Protein AF-A0ABD4SE77-F1 (afdb_monomer)

Organism: NCBI:txid1050107

Sequence (310 aa):
MKTVSQLKSSKDCYSFNEQKRELVEAGKRNLTKLKPYWREFAYMKQHYVGSNFVTSPVKMPGFDYWETNRLDQVGRLTNDRVLFLTFDDWGSDESINKLLYVLKKHHVKATFFVLTENVDKNPNLLRAIAADGHEIASHSDSHVPLATSKKGAYHNLTAKETAAMRKDLAKSYQKLNKYVGDVQVGGKKALSLDFRPPTLEVSKKGLEAAFDVGFQYAVSGDVSTNDYEQTSFQKYLHDLKYGSGKDNNDYKVTNGSVIVMHMLENAKYTAQVLDIMIPVWKKGATALPGLTSIGRLIPGKEQKKAIKKR

Structure (mmCIF, N/CA/C/O backbone):
data_AF-A0ABD4SE77-F1
#
_entry.id   AF-A0ABD4SE77-F1
#
loop_
_atom_site.group_PDB
_atom_site.id
_atom_site.type_symbol
_atom_site.label_atom_id
_atom_site.label_alt_id
_atom_site.label_comp_id
_atom_site.label_asym_id
_atom_site.label_entity_id
_atom_site.label_seq_id
_atom_site.pdbx_PDB_ins_code
_atom_site.Cartn_x
_atom_site.Cartn_y
_atom_site.Cartn_z
_atom_site.occupancy
_atom_site.B_iso_or_equiv
_atom_site.auth_seq_id
_atom_site.auth_comp_id
_atom_site.auth_asym_id
_atom_site.auth_atom_id
_atom_site.pdbx_PDB_model_num
ATOM 1 N N . MET A 1 1 ? -9.965 -37.947 28.860 1.00 48.53 1 MET A N 1
ATOM 2 C CA . MET A 1 1 ? -9.261 -36.649 28.746 1.00 48.53 1 MET A CA 1
ATOM 3 C C . MET A 1 1 ? -8.453 -36.663 27.458 1.00 48.53 1 MET A C 1
ATOM 5 O O . MET A 1 1 ? -7.830 -37.682 27.193 1.00 48.53 1 MET A O 1
ATOM 9 N N . LYS A 1 2 ? -8.510 -35.605 26.637 1.00 48.34 2 LYS A N 1
ATOM 10 C CA . LYS A 1 2 ? -7.668 -35.484 25.435 1.00 48.34 2 LYS A CA 1
ATOM 11 C C . LYS A 1 2 ? -6.387 -34.727 25.785 1.00 48.34 2 LYS A C 1
ATOM 13 O O . LYS A 1 2 ? -6.443 -33.777 26.560 1.00 48.34 2 LYS A O 1
ATOM 18 N N . THR A 1 3 ? -5.247 -35.154 25.254 1.00 61.03 3 THR A N 1
ATOM 19 C CA . THR A 1 3 ? -3.951 -34.503 25.508 1.00 61.03 3 THR A CA 1
ATOM 20 C C . THR A 1 3 ? -3.828 -33.198 24.716 1.00 61.03 3 THR A C 1
ATOM 22 O O . THR A 1 3 ? -4.472 -33.019 23.683 1.00 61.03 3 THR A O 1
ATOM 25 N N . VAL A 1 4 ? -2.940 -32.294 25.141 1.00 60.19 4 VAL A N 1
ATOM 26 C CA . VAL A 1 4 ? -2.622 -31.047 24.410 1.00 60.19 4 VAL A CA 1
ATOM 27 C C . VAL A 1 4 ? -2.173 -31.328 22.963 1.00 60.19 4 VAL A C 1
ATOM 29 O O . VAL A 1 4 ? -2.451 -30.550 22.055 1.00 60.19 4 VAL A O 1
ATOM 32 N N . SER A 1 5 ? -1.548 -32.480 22.703 1.00 56.41 5 SER A N 1
ATOM 33 C CA . SER A 1 5 ? -1.196 -32.925 21.348 1.00 56.41 5 SER A CA 1
ATOM 34 C C . SER A 1 5 ? -2.409 -33.273 20.475 1.00 56.41 5 SER A C 1
ATOM 36 O O . SER A 1 5 ? -2.358 -33.051 19.271 1.00 56.41 5 SER A O 1
ATOM 38 N N . GLN A 1 6 ? -3.517 -33.737 21.058 1.00 55.72 6 GLN A N 1
ATOM 39 C CA . GLN A 1 6 ? -4.778 -33.981 20.345 1.00 55.72 6 GLN A CA 1
ATOM 40 C C . GLN A 1 6 ? -5.573 -32.691 20.082 1.00 55.72 6 GLN A C 1
ATOM 42 O O . GLN A 1 6 ? -6.504 -32.705 19.281 1.00 55.72 6 GLN A O 1
ATOM 47 N N . LEU A 1 7 ? -5.204 -31.575 20.725 1.00 55.28 7 LEU A N 1
ATOM 48 C CA . LEU A 1 7 ? -5.683 -30.235 20.374 1.00 55.28 7 LEU A CA 1
ATOM 49 C C . LEU A 1 7 ? -4.902 -29.633 19.199 1.00 55.28 7 LEU A C 1
ATOM 51 O O . LEU A 1 7 ? -5.490 -28.870 18.448 1.00 55.28 7 LEU A O 1
ATOM 55 N N . LYS A 1 8 ? -3.638 -30.023 18.961 1.00 53.72 8 LYS A N 1
ATOM 56 C CA . LYS A 1 8 ? -2.845 -29.545 17.806 1.00 53.72 8 LYS A CA 1
ATOM 57 C C . LYS A 1 8 ? -3.404 -29.964 16.440 1.00 53.72 8 LYS A C 1
ATOM 59 O O . LYS A 1 8 ? -3.060 -29.344 15.443 1.00 53.72 8 LYS A O 1
ATOM 64 N N . SER A 1 9 ? -4.262 -30.981 16.396 1.00 53.72 9 SER A N 1
ATOM 65 C CA . SER A 1 9 ? -5.041 -31.379 15.215 1.00 53.72 9 SER A CA 1
ATOM 66 C C . SER A 1 9 ? -6.495 -30.883 15.254 1.00 53.72 9 SER A C 1
ATOM 68 O O . SER A 1 9 ? -7.299 -31.260 14.401 1.00 53.72 9 SER A O 1
ATOM 70 N N . SER A 1 10 ? -6.856 -30.050 16.239 1.00 59.53 10 SER A N 1
ATOM 71 C CA . SER A 1 10 ? -8.142 -29.354 16.258 1.00 59.53 10 SER A CA 1
ATOM 72 C C . SER A 1 10 ? -8.223 -28.390 15.078 1.00 59.53 10 SER A C 1
ATOM 74 O O . SER A 1 10 ? -7.238 -27.743 14.732 1.00 59.53 10 SER A O 1
ATOM 76 N N . LYS A 1 11 ? -9.432 -28.202 14.543 1.00 55.03 11 LYS A N 1
ATOM 77 C CA . LYS A 1 11 ? -9.770 -27.113 13.611 1.00 55.03 11 LYS A CA 1
ATOM 78 C C . LYS A 1 11 ? -9.391 -25.714 14.133 1.00 55.03 11 LYS A C 1
ATOM 80 O O . LYS A 1 11 ? -9.306 -24.779 13.346 1.00 55.03 11 LYS A O 1
ATOM 85 N N . ASP A 1 12 ? -9.182 -25.585 15.444 1.00 50.81 12 ASP A N 1
ATOM 86 C CA . ASP A 1 12 ? -8.816 -24.337 16.118 1.00 50.81 12 ASP A CA 1
ATOM 87 C C . ASP A 1 12 ? -7.290 -24.138 16.230 1.00 50.81 12 ASP A C 1
ATOM 89 O O . ASP A 1 12 ? -6.834 -23.046 16.567 1.00 50.81 12 ASP A O 1
ATOM 93 N N . CYS A 1 13 ? -6.480 -25.167 15.946 1.00 54.03 13 CYS A N 1
ATOM 94 C CA . CYS A 1 13 ? -5.027 -25.039 15.891 1.00 54.03 13 CYS A CA 1
ATOM 95 C C . CYS A 1 13 ? -4.582 -24.672 14.477 1.00 54.03 13 CYS A C 1
ATOM 97 O O . CYS A 1 13 ? -4.765 -25.426 13.525 1.00 54.03 13 CYS A O 1
ATOM 99 N N . TYR A 1 14 ? -3.965 -23.498 14.353 1.00 56.56 14 TYR A N 1
ATOM 100 C CA . TYR A 1 14 ? -3.400 -23.047 13.091 1.00 56.56 14 TYR A CA 1
ATOM 101 C C . TYR A 1 14 ? -2.247 -23.957 12.647 1.00 56.56 14 TYR A C 1
ATOM 103 O O . TYR A 1 14 ? -1.253 -24.113 13.357 1.00 56.56 14 TYR A O 1
ATOM 111 N N . SER A 1 15 ? -2.370 -24.511 11.445 1.00 57.44 15 SER A N 1
ATOM 112 C CA . SER A 1 15 ? -1.286 -25.150 10.704 1.00 57.44 15 SER A CA 1
ATOM 113 C C . SER A 1 15 ? -0.853 -24.238 9.562 1.00 57.44 15 SER A C 1
ATOM 115 O O . SER A 1 15 ? -1.705 -23.652 8.893 1.00 57.44 15 SER A O 1
ATOM 117 N N . PHE A 1 16 ? 0.453 -24.143 9.304 1.00 59.53 16 PHE A N 1
ATOM 118 C CA . PHE A 1 16 ? 0.964 -23.394 8.157 1.00 59.53 16 PHE A CA 1
ATOM 119 C C . PHE A 1 16 ? 0.288 -23.850 6.865 1.00 59.53 16 PHE A C 1
ATOM 121 O O . PHE A 1 16 ? 0.195 -25.046 6.591 1.00 59.53 16 PHE A O 1
ATOM 128 N N . ASN A 1 17 ? -0.165 -22.890 6.059 1.00 62.97 17 ASN A N 1
ATOM 129 C CA . ASN A 1 17 ? -0.641 -23.209 4.727 1.00 62.97 17 ASN A CA 1
ATOM 130 C C . ASN A 1 17 ? 0.563 -23.540 3.833 1.00 62.97 17 ASN A C 1
ATOM 132 O O . ASN A 1 17 ? 1.250 -22.646 3.338 1.00 62.97 17 ASN A O 1
ATOM 136 N N . GLU A 1 18 ? 0.818 -24.831 3.627 1.00 55.75 18 GLU A N 1
ATOM 137 C CA . GLU A 1 18 ? 1.865 -25.306 2.715 1.00 55.75 18 GLU A CA 1
ATOM 138 C C . GLU A 1 18 ? 1.484 -25.142 1.234 1.00 55.75 18 GLU A C 1
ATOM 140 O O . GLU A 1 18 ? 2.335 -25.303 0.356 1.00 55.75 18 GLU A O 1
ATOM 145 N N . GLN A 1 19 ? 0.232 -24.772 0.917 1.00 54.19 19 GLN A N 1
ATOM 146 C CA . GLN A 1 19 ? -0.172 -24.515 -0.463 1.00 54.19 19 GLN A CA 1
ATOM 147 C C . GLN A 1 19 ? 0.443 -23.206 -0.968 1.00 54.19 19 GLN A C 1
ATOM 149 O O . GLN A 1 19 ? -0.099 -22.106 -0.807 1.00 54.19 19 GLN A O 1
ATOM 154 N N . LYS A 1 20 ? 1.569 -23.343 -1.671 1.00 54.47 20 LYS A N 1
ATOM 155 C CA . LYS A 1 20 ? 2.108 -22.312 -2.556 1.00 54.47 20 LYS A CA 1
ATOM 156 C C . LYS A 1 20 ? 1.139 -22.110 -3.720 1.00 54.47 20 LYS A C 1
ATOM 158 O O . LYS A 1 20 ? 1.222 -22.776 -4.745 1.00 54.47 20 LYS A O 1
ATOM 163 N N . ARG A 1 21 ? 0.184 -21.191 -3.574 1.00 58.69 21 ARG A N 1
ATOM 164 C CA . ARG A 1 21 ? -0.527 -20.650 -4.733 1.00 58.69 21 ARG A CA 1
ATOM 165 C C . ARG A 1 21 ? 0.377 -19.615 -5.383 1.00 58.69 21 ARG A C 1
ATOM 167 O O . ARG A 1 21 ? 0.514 -18.496 -4.898 1.00 58.69 21 ARG A O 1
ATOM 174 N N . GLU A 1 22 ? 0.988 -20.010 -6.488 1.00 66.94 22 GLU A N 1
ATOM 175 C CA . GLU A 1 22 ? 1.882 -19.195 -7.309 1.00 66.94 22 GLU A CA 1
ATOM 176 C C . GLU A 1 22 ? 1.096 -18.152 -8.119 1.00 66.94 22 GLU A C 1
ATOM 178 O O . GLU A 1 22 ? 1.033 -18.185 -9.346 1.00 66.94 22 GLU A O 1
ATOM 183 N N . LEU A 1 23 ? 0.416 -17.222 -7.442 1.00 83.94 23 LEU A N 1
ATOM 184 C CA . LEU A 1 23 ? -0.319 -16.139 -8.106 1.00 83.94 23 LEU A CA 1
ATOM 185 C C . LEU A 1 23 ? 0.621 -15.009 -8.538 1.00 83.94 23 LEU A C 1
ATOM 187 O O . LEU A 1 23 ? 0.484 -14.524 -9.662 1.00 83.94 23 LEU A O 1
ATOM 191 N N . VAL A 1 24 ? 1.630 -14.691 -7.722 1.00 88.94 24 VAL A N 1
ATOM 192 C CA . VAL A 1 24 ? 2.647 -13.672 -8.014 1.00 88.94 24 VAL A CA 1
ATOM 193 C C . VAL A 1 24 ? 4.045 -14.293 -8.049 1.00 88.94 24 VAL A C 1
ATOM 195 O O . VAL A 1 24 ? 4.466 -14.921 -7.080 1.00 88.94 24 VAL A O 1
ATOM 198 N N . GLU A 1 25 ? 4.773 -14.118 -9.156 1.00 93.50 25 GLU A N 1
ATOM 199 C CA . GLU A 1 25 ? 6.093 -14.722 -9.369 1.00 93.50 25 GLU A CA 1
ATOM 200 C C . GLU A 1 25 ? 7.026 -13.868 -10.231 1.00 93.50 25 GLU A C 1
ATOM 202 O O . GLU A 1 25 ? 6.632 -13.311 -11.257 1.00 93.50 25 GLU A O 1
ATOM 207 N N . ALA A 1 26 ? 8.319 -13.867 -9.895 1.00 92.81 26 ALA A N 1
ATOM 208 C CA . ALA A 1 26 ? 9.323 -13.041 -10.566 1.00 92.81 26 ALA A CA 1
ATOM 209 C C . ALA A 1 26 ? 9.448 -13.330 -12.077 1.00 92.81 26 ALA A C 1
ATOM 211 O O . ALA A 1 26 ? 9.750 -12.425 -12.865 1.00 92.81 26 ALA A O 1
ATOM 212 N N . GLY A 1 27 ? 9.210 -14.582 -12.486 1.00 90.50 27 GLY A N 1
ATOM 213 C CA . GLY A 1 27 ? 9.342 -15.067 -13.862 1.00 90.50 27 GLY A CA 1
ATOM 214 C C . GLY A 1 27 ? 8.153 -14.770 -14.782 1.00 90.50 27 GLY A C 1
ATOM 215 O O . GLY A 1 27 ? 8.326 -14.810 -16.001 1.00 90.50 27 GLY A O 1
ATOM 216 N N . LYS A 1 28 ? 6.975 -14.421 -14.247 1.00 92.31 28 LYS A N 1
ATOM 217 C CA . LYS A 1 28 ? 5.770 -14.177 -15.060 1.00 92.31 28 LYS A CA 1
ATOM 218 C C . LYS A 1 28 ? 5.925 -12.983 -15.995 1.00 92.31 28 LYS A C 1
ATOM 220 O O . LYS A 1 28 ? 6.843 -12.188 -15.863 1.00 92.31 28 LYS A O 1
ATOM 225 N N . ARG A 1 29 ? 5.083 -12.876 -17.013 1.00 91.75 29 ARG A N 1
ATOM 226 C CA . ARG A 1 29 ? 5.092 -11.751 -17.967 1.00 91.75 29 ARG A CA 1
ATOM 227 C C . ARG A 1 29 ? 3.656 -11.430 -18.364 1.00 91.75 29 ARG A C 1
ATOM 229 O O . ARG A 1 29 ? 3.310 -11.472 -19.541 1.00 91.75 29 ARG A O 1
ATOM 236 N N . ASN A 1 30 ? 2.795 -11.274 -17.360 1.00 90.38 30 ASN A N 1
ATOM 237 C CA . ASN A 1 30 ? 1.351 -11.166 -17.569 1.00 90.38 30 ASN A CA 1
ATOM 238 C C . ASN A 1 30 ? 0.965 -9.928 -18.385 1.00 90.38 30 ASN A C 1
ATOM 240 O O . ASN A 1 30 ? -0.017 -9.980 -19.121 1.00 90.38 30 ASN A O 1
ATOM 244 N N . LEU A 1 31 ? 1.748 -8.849 -18.291 1.00 90.69 31 LEU A N 1
ATOM 245 C CA . LEU A 1 31 ? 1.498 -7.609 -19.007 1.00 90.69 31 LEU A CA 1
ATOM 246 C C . LEU A 1 31 ? 2.254 -7.567 -20.336 1.00 90.69 31 LEU A C 1
ATOM 248 O O . LEU A 1 31 ? 1.646 -7.406 -21.385 1.00 90.69 31 LEU A O 1
ATOM 252 N N . THR A 1 32 ? 3.574 -7.753 -20.314 1.00 87.12 32 THR A N 1
ATOM 253 C CA . THR A 1 32 ? 4.457 -7.517 -21.477 1.00 87.12 32 THR A CA 1
ATOM 254 C C . THR A 1 32 ? 4.292 -8.534 -22.616 1.00 87.12 32 THR A C 1
ATOM 256 O O . THR A 1 32 ? 4.835 -8.360 -23.713 1.00 87.12 32 THR A O 1
ATOM 259 N N . LYS A 1 33 ? 3.514 -9.602 -22.385 1.00 90.81 33 LYS A N 1
ATOM 260 C CA . LYS A 1 33 ? 3.042 -10.530 -23.425 1.00 90.81 33 LYS A CA 1
ATOM 261 C C . LYS A 1 33 ? 1.799 -10.028 -24.173 1.00 90.81 33 LYS A C 1
ATOM 263 O O . LYS A 1 33 ? 1.473 -10.590 -25.218 1.00 90.81 33 LYS A O 1
ATOM 268 N N . LEU A 1 34 ? 1.094 -9.007 -23.678 1.00 88.50 34 LEU A N 1
ATOM 269 C CA . LEU A 1 34 ? -0.117 -8.481 -24.311 1.00 88.50 34 LEU A CA 1
ATOM 270 C C . LEU A 1 34 ? 0.244 -7.661 -25.551 1.00 88.50 34 LEU A C 1
ATOM 272 O O . LEU A 1 34 ? 0.445 -6.457 -25.487 1.00 88.50 34 LEU A O 1
ATOM 276 N N . LYS A 1 35 ? 0.292 -8.302 -26.718 1.00 87.44 35 LYS A N 1
ATOM 277 C CA . LYS A 1 35 ? 0.503 -7.597 -27.987 1.00 87.44 35 LYS A CA 1
ATOM 278 C C . LYS A 1 35 ? -0.821 -7.256 -28.676 1.00 87.44 35 LYS A C 1
ATOM 280 O O . LYS A 1 35 ? -1.765 -8.049 -28.612 1.00 87.44 35 LYS A O 1
ATOM 285 N N . PRO A 1 36 ? -0.898 -6.103 -29.363 1.00 93.00 36 PRO A N 1
ATOM 286 C CA . PRO A 1 36 ? 0.130 -5.048 -29.484 1.00 93.00 36 PRO A CA 1
ATOM 287 C C . PRO A 1 36 ? 0.211 -4.131 -28.242 1.00 93.00 36 PRO A C 1
ATOM 289 O O . PRO A 1 36 ? -0.661 -4.189 -27.380 1.00 93.00 36 PRO A O 1
ATOM 292 N N . TYR A 1 37 ? 1.220 -3.247 -28.194 1.00 90.69 37 TYR A N 1
ATOM 293 C CA . TYR A 1 37 ? 1.540 -2.372 -27.048 1.00 90.69 37 TYR A CA 1
ATOM 294 C C . TYR A 1 37 ? 0.335 -1.638 -26.430 1.00 90.69 37 TYR A C 1
ATOM 296 O O . TYR A 1 37 ? 0.245 -1.510 -25.211 1.00 90.69 37 TYR A O 1
ATOM 304 N N . TRP A 1 38 ? -0.638 -1.201 -27.240 1.00 90.81 38 TRP A N 1
ATOM 305 C CA . TRP A 1 38 ? -1.819 -0.508 -26.716 1.00 90.81 38 TRP A CA 1
ATOM 306 C C . TRP A 1 38 ? -2.629 -1.356 -25.724 1.00 90.81 38 TRP A C 1
ATOM 308 O O . TRP A 1 38 ? -3.309 -0.787 -24.875 1.00 90.81 38 TRP A O 1
ATOM 318 N N . ARG A 1 39 ? -2.549 -2.695 -25.788 1.00 94.44 39 ARG A N 1
ATOM 319 C CA . ARG A 1 39 ? -3.170 -3.591 -24.799 1.00 94.44 39 ARG A CA 1
ATOM 320 C C . ARG A 1 39 ? -2.439 -3.560 -23.461 1.00 94.44 39 ARG A C 1
ATOM 322 O O . ARG A 1 39 ? -3.103 -3.538 -22.430 1.00 94.44 39 ARG A O 1
ATOM 329 N N . GLU A 1 40 ? -1.106 -3.510 -23.478 1.00 94.25 40 GLU A N 1
ATOM 330 C CA . GLU A 1 40 ? -0.281 -3.334 -22.272 1.00 94.25 40 GLU A CA 1
ATOM 331 C C . GLU A 1 40 ? -0.640 -2.006 -21.595 1.00 94.25 40 GLU A C 1
ATOM 333 O O . GLU A 1 40 ? -0.991 -1.965 -20.417 1.00 94.25 40 GLU A O 1
ATOM 338 N N . PHE A 1 41 ? -0.655 -0.918 -22.368 1.00 95.12 41 PHE A N 1
ATOM 339 C CA . PHE A 1 41 ? -1.004 0.394 -21.834 1.00 95.12 41 PHE A CA 1
ATOM 340 C C . PHE A 1 41 ? -2.456 0.472 -21.343 1.00 95.12 41 PHE A C 1
ATOM 342 O O . PHE A 1 41 ? -2.716 1.017 -20.271 1.00 95.12 41 PHE A O 1
ATOM 349 N N . ALA A 1 42 ? -3.411 -0.101 -22.083 1.00 94.81 42 ALA A N 1
ATOM 350 C CA . ALA A 1 42 ? -4.810 -0.148 -21.662 1.00 94.81 42 ALA A CA 1
ATOM 351 C C . ALA A 1 42 ? -4.986 -0.900 -20.335 1.00 94.81 42 ALA A C 1
ATOM 353 O O . ALA A 1 42 ? -5.760 -0.453 -19.488 1.00 94.81 42 ALA A O 1
ATOM 354 N N . TYR A 1 43 ? -4.240 -1.992 -20.133 1.00 94.25 43 TYR A N 1
ATOM 355 C CA . TYR A 1 43 ? -4.223 -2.705 -18.861 1.00 94.25 43 TYR A CA 1
ATOM 356 C C . TYR A 1 43 ? -3.671 -1.813 -17.745 1.00 94.25 43 TYR A C 1
ATOM 358 O O . TYR A 1 43 ? -4.358 -1.610 -16.750 1.00 94.25 43 TYR A O 1
ATOM 366 N N . MET A 1 44 ? -2.489 -1.204 -17.919 1.00 95.12 44 MET A N 1
ATOM 367 C CA . MET A 1 44 ? -1.923 -0.295 -16.908 1.00 95.12 44 MET A CA 1
ATOM 368 C C . MET A 1 44 ? -2.905 0.818 -16.536 1.00 95.12 44 MET A C 1
ATOM 370 O O . MET A 1 44 ? -3.157 1.049 -15.360 1.00 95.12 44 MET A O 1
ATOM 374 N N . LYS A 1 45 ? -3.537 1.446 -17.531 1.00 94.06 45 LYS A N 1
ATOM 375 C CA . LYS A 1 45 ? -4.545 2.489 -17.321 1.00 94.06 45 LYS A CA 1
ATOM 376 C C . LYS A 1 45 ? -5.748 2.018 -16.500 1.00 94.06 45 LYS A C 1
ATOM 378 O O . LYS A 1 45 ? -6.272 2.783 -15.701 1.00 94.06 45 LYS A O 1
ATOM 383 N N . GLN A 1 46 ? -6.226 0.796 -16.722 1.00 92.44 46 GLN A N 1
ATOM 384 C CA . GLN A 1 46 ? -7.389 0.259 -16.011 1.00 92.44 46 GLN A CA 1
ATOM 385 C C . GLN A 1 46 ? -7.048 -0.235 -14.593 1.00 92.44 46 GLN A C 1
ATOM 387 O O . GLN A 1 46 ? -7.941 -0.343 -13.751 1.00 92.44 46 GLN A O 1
ATOM 392 N N . HIS A 1 47 ? -5.778 -0.556 -14.346 1.00 93.81 47 HIS A N 1
ATOM 393 C CA . HIS A 1 47 ? -5.313 -1.246 -13.144 1.00 93.81 47 HIS A CA 1
ATOM 394 C C . HIS A 1 47 ? -4.403 -0.396 -12.240 1.00 93.81 47 HIS A C 1
ATOM 396 O O . HIS A 1 47 ? -4.013 -0.844 -11.161 1.00 93.81 47 HIS A O 1
ATOM 402 N N . TYR A 1 48 ? -4.086 0.833 -12.643 1.00 95.19 48 TYR A N 1
ATOM 403 C CA . TYR A 1 48 ? -3.365 1.804 -11.829 1.00 95.19 48 TYR A CA 1
ATOM 404 C C . TYR A 1 48 ? -4.330 2.831 -11.228 1.00 95.19 48 TYR A C 1
ATOM 406 O O . TYR A 1 48 ? -5.064 3.499 -11.953 1.00 95.19 48 TYR A O 1
ATOM 414 N N . VAL A 1 49 ? -4.308 2.943 -9.901 1.00 94.06 49 VAL A N 1
ATOM 415 C CA . VAL A 1 49 ? -4.989 3.977 -9.116 1.00 94.06 49 VAL A CA 1
ATOM 416 C C . VAL A 1 49 ? -3.897 4.919 -8.635 1.00 94.06 49 VAL A C 1
ATOM 418 O O . VAL A 1 49 ? -3.097 4.545 -7.777 1.00 94.06 49 VAL A O 1
ATOM 421 N N . GLY A 1 50 ? -3.804 6.091 -9.254 1.00 92.81 50 GLY A N 1
ATOM 422 C CA . GLY A 1 50 ? -2.628 6.948 -9.128 1.00 92.81 50 GLY A CA 1
ATOM 423 C C . GLY A 1 50 ? -2.659 7.877 -7.928 1.00 92.81 50 GLY A C 1
ATOM 424 O O . GLY A 1 50 ? -3.195 7.530 -6.879 1.00 92.81 50 GLY A O 1
ATOM 425 N N . SER A 1 51 ? -2.036 9.041 -8.074 1.00 88.69 51 SER A N 1
ATOM 426 C CA . SER A 1 51 ? -2.063 10.116 -7.083 1.00 88.69 51 SER A CA 1
ATOM 427 C C . SER A 1 51 ? -1.965 11.473 -7.773 1.00 88.69 51 SER A C 1
ATOM 429 O O . SER A 1 51 ? -1.429 11.593 -8.877 1.00 88.69 51 SER A O 1
ATOM 431 N N . ASN A 1 52 ? -2.433 12.513 -7.091 1.00 84.00 52 ASN A N 1
ATOM 432 C CA . ASN A 1 52 ? -2.295 13.912 -7.510 1.00 84.00 52 ASN A CA 1
ATOM 433 C C . ASN A 1 52 ? -0.850 14.442 -7.420 1.00 84.00 52 ASN A C 1
ATOM 435 O O . ASN A 1 52 ? -0.566 15.536 -7.910 1.00 84.00 52 ASN A O 1
ATOM 439 N N . PHE A 1 53 ? 0.077 13.675 -6.841 1.00 75.50 53 PHE A N 1
ATOM 440 C CA . PHE A 1 53 ? 1.485 14.056 -6.707 1.00 75.50 53 PHE A CA 1
ATOM 441 C C . PHE A 1 53 ? 2.334 13.618 -7.906 1.00 75.50 53 PHE A C 1
ATOM 443 O O . PHE A 1 53 ? 3.364 14.242 -8.183 1.00 75.50 53 PHE A O 1
ATOM 450 N N . VAL A 1 54 ? 1.900 12.584 -8.635 1.00 76.00 54 VAL A N 1
ATOM 451 C CA . VAL A 1 54 ? 2.652 11.905 -9.701 1.00 76.00 54 VAL A CA 1
ATOM 452 C C . VAL A 1 54 ? 1.919 12.074 -11.039 1.00 76.00 54 VAL A C 1
ATOM 454 O O . VAL A 1 54 ? 1.224 11.187 -11.518 1.00 76.00 54 VAL A O 1
ATOM 457 N N . THR A 1 55 ? 2.037 13.270 -11.627 1.00 80.94 55 THR A N 1
ATOM 458 C CA . THR A 1 55 ? 1.144 13.735 -12.714 1.00 80.94 55 THR A CA 1
ATOM 459 C C . THR A 1 55 ? 1.857 14.228 -13.974 1.00 80.94 55 THR A C 1
ATOM 461 O O . THR A 1 55 ? 1.224 14.744 -14.893 1.00 80.94 55 THR A O 1
ATOM 464 N N . SER A 1 56 ? 3.182 14.082 -14.057 1.00 83.81 56 SER A N 1
ATOM 465 C CA . SER A 1 56 ? 3.969 14.518 -15.217 1.00 83.81 56 SER A CA 1
ATOM 466 C C . SER A 1 56 ? 4.978 13.453 -15.650 1.00 83.81 56 SER A C 1
ATOM 468 O O . SER A 1 56 ? 5.424 12.674 -14.805 1.00 83.81 56 SER A O 1
ATOM 470 N N . PRO A 1 57 ? 5.424 13.445 -16.922 1.00 83.50 57 PRO A N 1
ATOM 471 C CA . PRO A 1 57 ? 6.457 12.511 -17.385 1.00 83.50 57 PRO A CA 1
ATOM 472 C C . PRO A 1 57 ? 7.761 12.584 -16.576 1.00 83.50 57 PRO A C 1
ATOM 474 O O . PRO A 1 57 ? 8.460 11.588 -16.425 1.00 83.50 57 PRO A O 1
ATOM 477 N N . VAL A 1 58 ? 8.073 13.756 -16.009 1.00 84.31 58 VAL A N 1
ATOM 478 C CA . VAL A 1 58 ? 9.238 13.953 -15.131 1.00 84.31 58 VAL A CA 1
ATOM 479 C C . VAL A 1 58 ? 9.078 13.196 -13.812 1.00 84.31 58 VAL A C 1
ATOM 481 O O . VAL A 1 58 ? 10.061 12.700 -13.276 1.00 84.31 58 VAL A O 1
ATOM 484 N N . LYS A 1 59 ? 7.850 13.082 -13.296 1.00 85.12 59 LYS A N 1
ATOM 485 C CA . LYS A 1 59 ? 7.522 12.310 -12.088 1.00 85.12 59 LYS A CA 1
ATOM 486 C C . LYS A 1 59 ? 7.139 10.852 -12.387 1.00 85.12 59 LYS A C 1
ATOM 488 O O . LYS A 1 59 ? 7.047 10.054 -11.464 1.00 85.12 59 LYS A O 1
ATOM 493 N N . MET A 1 60 ? 6.937 10.511 -13.662 1.00 90.94 60 MET A N 1
ATOM 494 C CA . MET A 1 60 ? 6.563 9.183 -14.162 1.00 90.94 60 MET A CA 1
ATOM 495 C C . MET A 1 60 ? 7.526 8.710 -15.260 1.00 90.94 60 MET A C 1
ATOM 497 O O . MET A 1 60 ? 7.122 8.514 -16.411 1.00 90.94 60 MET A O 1
ATOM 501 N N . PRO A 1 61 ? 8.823 8.537 -14.955 1.00 94.44 61 PRO A N 1
ATOM 502 C CA . PRO A 1 61 ? 9.826 8.330 -15.984 1.00 94.44 61 PRO A CA 1
ATOM 503 C C . PRO A 1 61 ? 9.551 7.066 -16.809 1.00 94.44 61 PRO A C 1
ATOM 505 O O . PRO A 1 61 ? 9.196 6.000 -16.298 1.00 94.44 61 PRO A O 1
ATOM 508 N N . GLY A 1 62 ? 9.748 7.192 -18.119 1.00 94.56 62 GLY A N 1
ATOM 509 C CA . GLY A 1 62 ? 9.475 6.141 -19.097 1.00 94.56 62 GLY A CA 1
ATOM 510 C C . GLY A 1 62 ? 8.085 6.211 -19.726 1.00 94.56 62 GLY A C 1
ATOM 511 O O . GLY A 1 62 ? 7.912 5.610 -20.784 1.00 94.56 62 GLY A O 1
ATOM 512 N N . PHE A 1 63 ? 7.137 6.945 -19.137 1.00 94.94 63 PHE A N 1
ATOM 513 C CA . PHE A 1 63 ? 5.890 7.297 -19.811 1.00 94.94 63 PHE A CA 1
ATOM 514 C C . PHE A 1 63 ? 6.067 8.569 -20.637 1.00 94.94 63 PHE A C 1
ATOM 516 O O . PHE A 1 63 ? 6.717 9.520 -20.199 1.00 94.94 63 PHE A O 1
ATOM 523 N N . ASP A 1 64 ? 5.481 8.600 -21.831 1.00 94.12 64 ASP A N 1
ATOM 524 C CA . ASP A 1 64 ? 5.379 9.841 -22.597 1.00 94.12 64 ASP A CA 1
ATOM 525 C C . ASP A 1 64 ? 4.218 10.728 -22.095 1.00 94.12 64 ASP A C 1
ATOM 527 O O . ASP A 1 64 ? 3.463 10.378 -21.179 1.00 94.12 64 ASP A O 1
ATOM 531 N N . TYR A 1 65 ? 4.073 11.914 -22.688 1.00 92.31 65 TYR A N 1
ATOM 532 C CA . TYR A 1 65 ? 3.027 12.871 -22.317 1.00 92.31 65 TYR A CA 1
ATOM 533 C C . TYR A 1 65 ? 1.606 12.341 -22.581 1.00 92.31 65 TYR A C 1
ATOM 535 O O . TYR A 1 65 ? 0.691 12.570 -21.789 1.00 92.31 65 TYR A O 1
ATOM 543 N N . TRP A 1 66 ? 1.410 11.611 -23.683 1.00 93.62 66 TRP A N 1
ATOM 544 C CA . TRP A 1 66 ? 0.118 11.032 -24.054 1.00 93.62 66 TRP A CA 1
ATOM 545 C C . TRP A 1 66 ? -0.306 9.936 -23.073 1.00 93.62 66 TRP A C 1
ATOM 547 O O . TRP A 1 66 ? -1.492 9.852 -22.732 1.00 93.62 66 TRP A O 1
ATOM 557 N N . GLU A 1 67 ? 0.658 9.130 -22.626 1.00 95.00 67 GLU A N 1
ATOM 558 C CA . GLU A 1 67 ? 0.491 8.049 -21.661 1.00 95.00 67 GLU A CA 1
ATOM 559 C C . GLU A 1 67 ? 0.187 8.609 -20.273 1.00 95.00 67 GLU A C 1
ATOM 56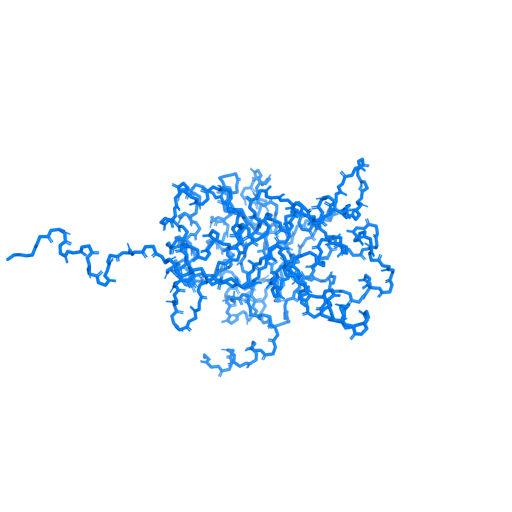1 O O . GLU A 1 67 ? -0.840 8.276 -19.683 1.00 95.00 67 GLU A O 1
ATOM 566 N N . THR A 1 68 ? 1.033 9.523 -19.794 1.00 93.19 68 THR A N 1
ATOM 567 C CA . THR A 1 68 ? 0.912 10.145 -18.469 1.00 93.19 68 THR A CA 1
ATOM 568 C C . THR A 1 68 ? -0.465 10.781 -18.280 1.00 93.19 68 THR A C 1
ATOM 570 O O . THR A 1 68 ? -1.128 10.525 -17.279 1.00 93.19 68 THR A O 1
ATOM 573 N N . ASN A 1 69 ? -0.951 11.537 -19.270 1.00 92.00 69 ASN A N 1
ATOM 574 C CA . ASN A 1 69 ? -2.254 12.213 -19.210 1.00 92.00 69 ASN A CA 1
ATOM 575 C C . ASN A 1 69 ? -3.466 11.270 -19.274 1.00 92.00 69 ASN A C 1
ATOM 577 O O . ASN A 1 69 ? -4.605 11.713 -19.134 1.00 92.00 69 ASN A O 1
ATOM 581 N N . ARG A 1 70 ? -3.254 9.984 -19.567 1.00 93.81 70 ARG A N 1
ATOM 582 C CA . ARG A 1 70 ? -4.316 8.972 -19.650 1.00 93.81 70 ARG A CA 1
ATOM 583 C C . ARG A 1 70 ? -4.327 8.012 -18.473 1.00 93.81 70 ARG A C 1
ATOM 585 O O . ARG A 1 70 ? -5.316 7.289 -18.346 1.00 93.81 70 ARG A O 1
ATOM 592 N N . LEU A 1 71 ? -3.263 7.975 -17.680 1.00 93.69 71 LEU A N 1
ATOM 593 C CA . LEU A 1 71 ? -3.231 7.269 -16.406 1.00 93.69 71 LEU A CA 1
ATOM 594 C C . LEU A 1 71 ? -4.053 8.038 -15.366 1.00 93.69 71 LEU A C 1
ATOM 596 O O . LEU A 1 71 ? -4.304 9.233 -15.519 1.00 93.69 71 LEU A O 1
ATOM 600 N N . ASP A 1 72 ? -4.515 7.339 -14.331 1.00 92.50 72 ASP A N 1
ATOM 601 C CA . ASP A 1 72 ? -5.186 7.995 -13.214 1.00 92.50 72 ASP A CA 1
ATOM 602 C C . ASP A 1 72 ? -4.196 8.915 -12.488 1.00 92.50 72 ASP A C 1
ATOM 604 O O . ASP A 1 72 ? -3.151 8.473 -12.024 1.00 92.50 72 ASP A O 1
ATOM 608 N N . GLN A 1 73 ? -4.536 10.196 -12.413 1.00 89.88 73 GLN A N 1
ATOM 609 C CA . GLN A 1 73 ? -3.773 11.246 -11.731 1.00 89.88 73 GLN A CA 1
ATOM 610 C C . GLN A 1 73 ? -4.517 11.769 -10.498 1.00 89.88 73 GLN A C 1
ATOM 612 O O . GLN A 1 73 ? -4.150 12.786 -9.919 1.00 89.88 73 GLN A O 1
ATOM 617 N N . VAL A 1 74 ? -5.627 11.123 -10.141 1.00 90.00 74 VAL A N 1
ATOM 618 C CA . VAL A 1 74 ? -6.475 11.525 -9.026 1.00 90.00 74 VAL A CA 1
ATOM 619 C C . VAL A 1 74 ? -6.224 10.614 -7.841 1.00 90.00 74 VAL A C 1
ATOM 621 O O . VAL A 1 74 ? -6.061 11.132 -6.747 1.00 90.00 74 VAL A O 1
ATOM 624 N N . GLY A 1 75 ? -6.187 9.293 -8.041 1.00 90.75 75 GLY A N 1
ATOM 625 C CA . GLY A 1 75 ? -5.967 8.330 -6.959 1.00 90.75 75 GLY A CA 1
ATOM 626 C C . GLY A 1 75 ? -7.214 7.937 -6.175 1.00 90.75 75 GLY A C 1
ATOM 627 O O . GLY A 1 75 ? -7.115 7.412 -5.067 1.00 90.75 75 GLY A O 1
ATOM 628 N N . ARG A 1 76 ? -8.401 8.169 -6.748 1.00 89.06 76 ARG A N 1
ATOM 629 C CA . ARG A 1 76 ? -9.697 7.807 -6.154 1.00 89.06 76 ARG A CA 1
ATOM 630 C C . ARG A 1 76 ? -10.355 6.679 -6.934 1.00 89.06 76 ARG A C 1
ATOM 632 O O . ARG A 1 76 ? -10.381 6.688 -8.160 1.00 89.06 76 ARG A O 1
ATOM 639 N N . LEU A 1 77 ? -10.960 5.731 -6.219 1.00 80.50 77 LEU A N 1
ATOM 640 C CA . LEU A 1 77 ? -11.615 4.568 -6.835 1.00 80.50 77 LEU A CA 1
ATOM 641 C C . LEU A 1 77 ? -13.042 4.835 -7.327 1.00 80.50 77 LEU A C 1
ATOM 643 O O . LEU A 1 77 ? -13.548 4.125 -8.196 1.00 80.50 77 LEU A O 1
ATOM 647 N N . THR A 1 78 ? -13.727 5.796 -6.715 1.00 81.94 78 THR A N 1
ATOM 648 C CA . THR A 1 78 ? -15.139 6.099 -6.968 1.00 81.94 78 THR A CA 1
ATOM 649 C C . THR A 1 78 ? -15.438 7.542 -6.567 1.00 81.94 78 THR A C 1
ATOM 651 O O . THR A 1 78 ? -14.622 8.193 -5.928 1.00 81.94 78 THR A O 1
ATOM 654 N N . ASN A 1 79 ? -16.613 8.046 -6.938 1.00 83.75 79 ASN A N 1
ATOM 655 C CA . ASN A 1 79 ? -17.172 9.284 -6.389 1.00 83.75 79 ASN A CA 1
ATOM 656 C C . ASN A 1 79 ? -18.284 9.001 -5.362 1.00 83.75 79 ASN A C 1
ATOM 658 O O . ASN A 1 79 ? -18.939 9.929 -4.883 1.00 83.75 79 ASN A O 1
ATOM 662 N N . ASP A 1 80 ? -18.522 7.724 -5.045 1.00 82.06 80 ASP A N 1
ATOM 663 C CA . ASP A 1 80 ? -19.479 7.313 -4.026 1.00 82.06 80 ASP A CA 1
ATOM 664 C C . ASP A 1 80 ? -19.048 7.802 -2.641 1.00 82.06 80 ASP A C 1
ATOM 666 O O . ASP A 1 80 ? -17.875 8.069 -2.371 1.00 82.06 80 ASP A O 1
ATOM 670 N N . ARG A 1 81 ? -20.016 7.887 -1.729 1.00 80.25 81 ARG A N 1
ATOM 671 C CA . ARG A 1 81 ? -19.822 8.353 -0.351 1.00 80.25 81 ARG A CA 1
ATOM 672 C C . ARG A 1 81 ? -19.183 7.266 0.518 1.00 80.25 81 ARG A C 1
ATOM 674 O O . ARG A 1 81 ? -19.806 6.724 1.434 1.00 80.25 81 ARG A O 1
ATOM 681 N N . VAL A 1 82 ? -17.943 6.935 0.180 1.00 82.50 82 VAL A N 1
ATOM 682 C CA . VAL A 1 82 ? -17.098 5.931 0.821 1.00 82.50 82 VAL A CA 1
ATOM 683 C C . VAL A 1 82 ? -15.687 6.485 0.987 1.00 82.50 82 VAL A C 1
ATOM 685 O O . VAL A 1 82 ? -15.212 7.235 0.142 1.00 82.50 82 VAL A O 1
ATOM 688 N N . LEU A 1 83 ? -15.022 6.112 2.074 1.00 89.81 83 LEU A N 1
ATOM 689 C CA . LEU A 1 83 ? -13.590 6.337 2.272 1.00 89.81 83 LEU A CA 1
ATOM 690 C C . LEU A 1 83 ? -12.885 4.984 2.323 1.00 89.81 83 LEU A C 1
ATOM 692 O O . LEU A 1 83 ? -13.472 4.005 2.795 1.00 89.81 83 LEU A O 1
ATOM 696 N N . PHE A 1 84 ? -11.636 4.937 1.874 1.00 93.44 84 PHE A N 1
ATOM 697 C CA . PHE A 1 84 ? -10.769 3.770 2.003 1.00 93.44 84 PHE A CA 1
ATOM 698 C C . PHE A 1 84 ? -9.626 4.129 2.947 1.00 93.44 84 PHE A C 1
ATOM 700 O O . PHE A 1 84 ? -8.734 4.896 2.592 1.00 93.44 84 PHE A O 1
ATOM 707 N N . LEU A 1 85 ? -9.679 3.602 4.172 1.00 97.25 85 LEU A N 1
ATOM 708 C CA . LEU A 1 85 ? -8.581 3.742 5.125 1.00 97.25 85 LEU A CA 1
ATOM 709 C C . LEU A 1 85 ? -7.517 2.712 4.780 1.00 97.25 85 LEU A C 1
ATOM 711 O O . LEU A 1 85 ? -7.823 1.517 4.698 1.00 97.25 85 LEU A O 1
ATOM 715 N N . THR A 1 86 ? -6.289 3.176 4.579 1.00 98.25 86 THR A N 1
ATOM 716 C CA . THR A 1 86 ? -5.176 2.307 4.218 1.00 98.25 86 THR A CA 1
ATOM 717 C C . THR A 1 86 ? -3.961 2.569 5.097 1.00 98.25 86 THR A C 1
ATOM 719 O O . THR A 1 86 ? -3.718 3.713 5.476 1.00 98.25 86 THR A O 1
ATOM 722 N N . PHE A 1 87 ? -3.239 1.507 5.445 1.00 98.50 87 PHE A N 1
ATOM 723 C CA . PHE A 1 87 ? -2.083 1.559 6.336 1.00 98.50 87 PHE A CA 1
ATOM 724 C C . PHE A 1 87 ? -0.882 0.876 5.697 1.00 98.50 87 PHE A C 1
ATOM 726 O O . PHE A 1 87 ? -0.993 -0.294 5.325 1.00 98.50 87 PHE A O 1
ATOM 733 N N . ASP A 1 88 ? 0.235 1.588 5.628 1.00 98.25 88 ASP A N 1
ATOM 734 C CA . ASP A 1 88 ? 1.479 1.126 5.018 1.00 98.25 88 ASP A CA 1
ATOM 735 C C . ASP A 1 88 ? 2.486 0.634 6.056 1.00 98.25 88 ASP A C 1
ATOM 737 O O . ASP A 1 88 ? 2.394 0.940 7.253 1.00 98.25 88 ASP A O 1
ATOM 741 N N . ASP A 1 89 ? 3.446 -0.134 5.546 1.00 97.50 89 ASP A N 1
ATOM 742 C CA . ASP A 1 89 ? 4.606 -0.703 6.226 1.00 97.50 89 ASP A CA 1
ATOM 743 C C . ASP A 1 89 ? 4.315 -1.845 7.211 1.00 97.50 89 ASP A C 1
ATOM 745 O O . ASP A 1 89 ? 3.487 -2.727 6.966 1.00 97.50 89 ASP A O 1
ATOM 749 N N . TRP A 1 90 ? 5.113 -1.916 8.277 1.00 96.50 90 TRP A N 1
ATOM 750 C CA . TRP A 1 90 ? 5.029 -2.898 9.340 1.00 96.50 90 TRP A CA 1
ATOM 751 C C . TRP A 1 90 ? 5.499 -2.273 10.651 1.00 96.50 90 TRP A C 1
ATOM 753 O O . TRP A 1 90 ? 6.609 -1.751 10.742 1.00 96.50 90 TRP A O 1
ATOM 763 N N . GLY A 1 91 ? 4.635 -2.319 11.660 1.00 94.31 91 GLY A N 1
ATOM 764 C CA . GLY A 1 91 ? 4.860 -1.716 12.969 1.00 94.31 91 GLY A CA 1
ATOM 765 C C . GLY A 1 91 ? 5.192 -2.715 14.066 1.00 94.31 91 GLY A C 1
ATOM 766 O O . GLY A 1 91 ? 5.499 -3.883 13.815 1.00 94.31 91 GLY A O 1
ATOM 767 N N . SER A 1 92 ? 5.103 -2.236 15.304 1.00 94.69 92 SER A N 1
ATOM 768 C CA . SER A 1 92 ? 5.166 -3.079 16.491 1.00 94.69 92 SER A CA 1
ATOM 769 C C . SER A 1 92 ? 3.782 -3.640 16.830 1.00 94.69 92 SER A C 1
ATOM 771 O O . SER A 1 92 ? 2.749 -3.194 16.318 1.00 94.69 92 SER A O 1
ATOM 773 N N . ASP A 1 93 ? 3.752 -4.590 17.763 1.00 94.75 93 ASP A N 1
ATOM 774 C CA . ASP A 1 93 ? 2.511 -5.058 18.374 1.00 94.75 93 ASP A CA 1
ATOM 775 C C . ASP A 1 93 ? 1.718 -3.891 18.977 1.00 94.75 93 ASP A C 1
ATOM 777 O O . ASP A 1 93 ? 0.495 -3.862 18.873 1.00 94.75 93 ASP A O 1
ATOM 781 N N . GLU A 1 94 ? 2.385 -2.904 19.576 1.00 95.75 94 GLU A N 1
ATOM 782 C CA . GLU A 1 94 ? 1.723 -1.766 20.207 1.00 95.75 94 GLU A CA 1
ATOM 783 C C . GLU A 1 94 ? 1.044 -0.854 19.175 1.00 95.75 94 GLU A C 1
ATOM 785 O O . GLU A 1 94 ? -0.150 -0.555 19.307 1.00 95.75 94 GLU A O 1
ATOM 790 N N . SER A 1 95 ? 1.769 -0.428 18.136 1.00 96.31 95 SER A N 1
ATOM 791 C CA . SER A 1 95 ? 1.241 0.497 17.126 1.00 96.31 95 SER A CA 1
ATOM 792 C C . SER A 1 95 ? 0.079 -0.121 16.343 1.00 96.31 95 SER A C 1
ATOM 794 O O . SER A 1 95 ? -0.977 0.503 16.184 1.00 96.31 95 SER A O 1
ATOM 796 N N . ILE A 1 96 ? 0.221 -1.383 15.929 1.00 97.38 96 ILE A N 1
ATOM 797 C CA . ILE A 1 96 ? -0.806 -2.100 15.168 1.00 97.38 96 ILE A CA 1
ATOM 798 C C . ILE A 1 96 ? -2.037 -2.385 16.040 1.00 97.38 96 ILE A C 1
ATOM 800 O O . ILE A 1 96 ? -3.162 -2.154 15.591 1.00 97.38 96 ILE A O 1
ATOM 804 N N . ASN A 1 97 ? -1.875 -2.828 17.295 1.00 97.31 97 ASN A N 1
ATOM 805 C CA . ASN A 1 97 ? -3.032 -3.115 18.155 1.00 97.31 97 ASN A CA 1
ATOM 806 C C . ASN A 1 97 ? -3.848 -1.856 18.488 1.00 97.31 97 ASN A C 1
ATOM 808 O O . ASN A 1 97 ? -5.075 -1.938 18.572 1.00 97.31 97 ASN A O 1
ATOM 812 N N . LYS A 1 98 ? -3.216 -0.678 18.609 1.00 97.94 98 LYS A N 1
ATOM 813 C CA . LYS A 1 98 ? -3.940 0.601 18.755 1.00 97.94 98 LYS A CA 1
ATOM 814 C C . LYS A 1 98 ? -4.845 0.878 17.550 1.00 97.94 98 LYS A C 1
ATOM 816 O O . LYS A 1 98 ? -5.997 1.275 17.732 1.00 97.94 98 LYS A O 1
ATOM 821 N N . LEU A 1 99 ? -4.357 0.634 16.330 1.00 98.19 99 LEU A N 1
ATOM 822 C CA . LEU A 1 99 ? -5.158 0.775 15.109 1.00 98.19 99 LEU A CA 1
ATOM 823 C C . LEU A 1 99 ? -6.315 -0.229 15.080 1.00 98.19 99 LEU A C 1
ATOM 825 O O . LEU A 1 99 ? -7.464 0.172 14.889 1.00 98.19 99 LEU A O 1
ATOM 829 N N . LEU A 1 100 ? -6.037 -1.514 15.322 1.00 97.94 100 LEU A N 1
ATOM 830 C CA . LEU A 1 100 ? -7.061 -2.565 15.335 1.00 97.94 100 LEU A CA 1
ATOM 831 C C . LEU A 1 100 ? -8.158 -2.280 16.366 1.00 97.94 100 LEU A C 1
ATOM 833 O O . LEU A 1 100 ? -9.342 -2.417 16.054 1.00 97.94 100 LEU A O 1
ATOM 837 N N . TYR A 1 101 ? -7.790 -1.806 17.560 1.00 98.25 101 TYR A N 1
ATOM 838 C CA . TYR A 1 101 ? -8.745 -1.407 18.593 1.00 98.25 101 TYR A CA 1
ATOM 839 C C . TYR A 1 101 ? -9.709 -0.321 18.098 1.00 98.25 101 TYR A C 1
ATOM 841 O O . TYR A 1 101 ? -10.927 -0.477 18.213 1.00 98.25 101 TYR A O 1
ATOM 849 N N . VAL A 1 102 ? -9.188 0.754 17.500 1.00 98.25 102 VAL A N 1
ATOM 850 C CA . VAL A 1 102 ? -10.002 1.869 16.990 1.00 98.25 102 VAL A CA 1
ATOM 851 C C . VAL A 1 102 ? -10.889 1.422 15.828 1.00 98.25 102 VAL A C 1
ATOM 853 O O . VAL A 1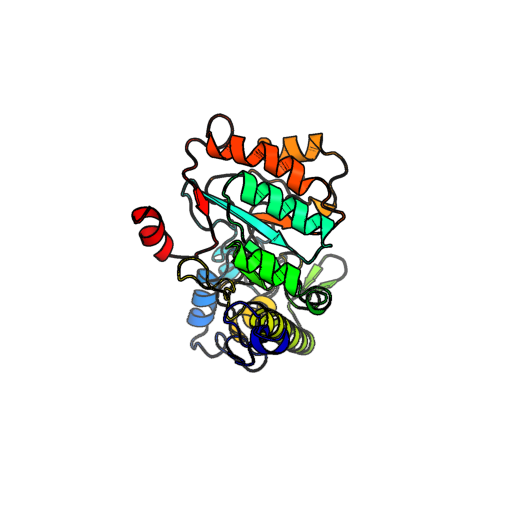 102 ? -12.091 1.698 15.818 1.00 98.25 102 VAL A O 1
ATOM 856 N N . LEU A 1 103 ? -10.338 0.676 14.869 1.00 96.94 103 LEU A N 1
ATOM 857 C CA . LEU A 1 103 ? -11.105 0.158 13.735 1.00 96.94 103 LEU A CA 1
ATOM 858 C C . LEU A 1 103 ? -12.242 -0.762 14.203 1.00 96.94 103 LEU A C 1
ATOM 860 O O . LEU A 1 103 ? -13.374 -0.642 13.727 1.00 96.94 103 LEU A O 1
ATOM 864 N N . LYS A 1 104 ? -11.974 -1.635 15.181 1.00 96.38 104 LYS A N 1
ATOM 865 C CA . LYS A 1 104 ? -12.969 -2.525 15.787 1.00 96.38 104 LYS A CA 1
ATOM 866 C C . LYS A 1 104 ? -14.042 -1.755 16.550 1.00 96.38 104 LYS A C 1
ATOM 868 O O . LYS A 1 104 ? -15.221 -2.010 16.312 1.00 96.38 104 LYS A O 1
ATOM 873 N N . LYS A 1 105 ? -13.652 -0.790 17.395 1.00 97.31 105 LYS A N 1
ATOM 874 C CA . LYS A 1 105 ? -14.560 0.100 18.144 1.00 97.31 105 LYS A CA 1
ATOM 875 C C . LYS A 1 105 ? -15.568 0.781 17.223 1.00 97.31 105 LYS A C 1
ATOM 877 O O . LYS A 1 105 ? -16.743 0.880 17.558 1.00 97.31 105 LYS A O 1
ATOM 882 N N . HIS A 1 106 ? -15.124 1.214 16.045 1.00 94.44 106 HIS A N 1
ATOM 883 C CA . HIS A 1 106 ? -15.995 1.875 15.076 1.00 94.44 106 HIS A CA 1
ATOM 884 C C . HIS A 1 106 ? -16.622 0.933 14.048 1.00 94.44 106 HIS A C 1
ATOM 886 O O . HIS A 1 106 ? -17.319 1.411 13.155 1.00 94.44 106 HIS A O 1
ATOM 892 N N . HIS A 1 107 ? -16.420 -0.382 14.130 1.00 91.56 107 HIS A N 1
ATOM 893 C CA . HIS A 1 107 ? -16.903 -1.350 13.135 1.00 91.56 107 HIS A CA 1
ATOM 894 C C . HIS A 1 107 ? -16.470 -1.008 11.698 1.00 91.56 107 HIS A C 1
ATOM 896 O O . HIS A 1 107 ? -17.263 -1.052 10.755 1.00 91.56 107 HIS A O 1
ATOM 902 N N . VAL A 1 108 ? -15.206 -0.627 11.534 1.00 91.12 108 VAL A N 1
ATOM 903 C CA . VAL A 1 108 ? -14.609 -0.219 10.262 1.00 91.12 108 VAL A CA 1
ATOM 904 C C . VAL A 1 108 ? -13.609 -1.267 9.793 1.00 91.12 108 VAL A C 1
ATOM 906 O O . VAL A 1 108 ? -12.864 -1.833 10.589 1.00 91.12 108 VAL A O 1
ATOM 909 N N . LYS A 1 109 ? -13.595 -1.532 8.484 1.00 92.88 109 LYS A N 1
ATOM 910 C CA . LYS A 1 109 ? -12.556 -2.328 7.820 1.00 92.88 109 LYS A CA 1
ATOM 911 C C . LYS A 1 109 ? -11.652 -1.408 7.007 1.00 92.88 109 LYS A C 1
ATOM 913 O O . LYS A 1 109 ? -12.049 -0.304 6.653 1.00 92.88 109 LYS A O 1
ATOM 918 N N . ALA A 1 110 ? -10.435 -1.872 6.770 1.00 96.38 110 ALA A N 1
ATOM 919 C CA . ALA A 1 110 ? -9.345 -1.111 6.174 1.00 96.38 110 ALA A CA 1
ATOM 920 C C . ALA A 1 110 ? -8.463 -2.056 5.353 1.00 96.38 110 ALA A C 1
ATOM 922 O O . ALA A 1 110 ? -8.593 -3.281 5.492 1.00 96.38 110 ALA A O 1
ATOM 923 N N . THR A 1 111 ? -7.572 -1.487 4.549 1.00 98.00 111 THR A N 1
ATOM 924 C CA . THR A 1 111 ? -6.541 -2.227 3.814 1.00 98.00 111 THR A CA 1
ATOM 925 C C . THR A 1 111 ? -5.177 -1.972 4.441 1.00 98.00 111 THR A C 1
ATOM 927 O O . THR A 1 111 ? -4.791 -0.829 4.647 1.00 98.00 111 THR A O 1
ATOM 930 N N . PHE A 1 112 ? -4.441 -3.034 4.741 1.00 98.44 112 PHE A N 1
ATOM 931 C CA . PHE A 1 112 ? -3.069 -2.983 5.228 1.00 98.44 112 PHE A CA 1
ATOM 932 C C . PHE A 1 112 ? -2.153 -3.396 4.076 1.00 98.44 112 PHE A C 1
ATOM 934 O O . PHE A 1 112 ? -2.183 -4.552 3.647 1.00 98.44 112 PHE A O 1
ATOM 941 N N . PHE A 1 113 ? -1.379 -2.449 3.551 1.00 98.56 113 PHE A N 1
ATOM 942 C CA . PHE A 1 113 ? -0.322 -2.710 2.584 1.00 98.56 113 PHE A CA 1
ATOM 943 C C . PHE A 1 113 ? 0.952 -3.012 3.365 1.00 98.56 113 PHE A C 1
ATOM 945 O O . PHE A 1 113 ? 1.585 -2.135 3.940 1.00 98.56 113 PHE A O 1
ATOM 952 N N . VAL A 1 114 ? 1.294 -4.292 3.427 1.00 98.56 114 VAL A N 1
ATOM 953 C CA . VAL A 1 114 ? 2.280 -4.797 4.377 1.00 98.56 114 VAL A CA 1
ATOM 954 C C . VAL A 1 114 ? 3.667 -4.842 3.749 1.00 98.56 114 VAL A C 1
ATOM 956 O O . VAL A 1 114 ? 3.864 -5.512 2.730 1.00 98.56 114 VAL A O 1
ATOM 959 N N . LEU A 1 115 ? 4.631 -4.191 4.403 1.00 98.19 115 LEU A N 1
ATOM 960 C CA . LEU A 1 115 ? 6.057 -4.372 4.132 1.00 98.19 115 LEU A CA 1
ATOM 961 C C . LEU A 1 115 ? 6.526 -5.686 4.768 1.00 98.19 115 LEU A C 1
ATOM 963 O O . LEU A 1 115 ? 6.523 -5.849 5.990 1.00 98.19 115 LEU A O 1
ATOM 967 N N . THR A 1 116 ? 6.916 -6.661 3.949 1.00 97.88 116 THR A N 1
ATOM 968 C CA . THR A 1 116 ? 7.065 -8.044 4.432 1.00 97.88 116 THR A CA 1
ATOM 969 C C . THR A 1 116 ? 8.440 -8.400 4.987 1.00 97.88 116 THR A C 1
ATOM 971 O O . THR A 1 116 ? 8.642 -9.548 5.391 1.00 97.88 116 THR A O 1
ATOM 974 N N . GLU A 1 117 ? 9.390 -7.464 5.052 1.00 96.50 117 GLU A N 1
ATOM 975 C CA . GLU A 1 117 ? 10.722 -7.721 5.614 1.00 96.50 117 GLU A CA 1
ATOM 976 C C . GLU A 1 117 ? 10.627 -8.357 7.007 1.00 96.50 117 GLU A C 1
ATOM 978 O O . GLU A 1 117 ? 11.301 -9.346 7.294 1.00 96.50 117 GLU A O 1
ATOM 983 N N . ASN A 1 118 ? 9.729 -7.822 7.841 1.00 93.25 118 ASN A N 1
ATOM 984 C CA . ASN A 1 118 ? 9.669 -8.102 9.272 1.00 93.25 118 ASN A CA 1
ATOM 985 C C . ASN A 1 118 ? 8.444 -8.919 9.718 1.00 93.25 118 ASN A C 1
ATOM 987 O O . ASN A 1 118 ? 8.338 -9.232 10.904 1.00 93.25 118 ASN A O 1
ATOM 991 N N . VAL A 1 119 ? 7.555 -9.332 8.806 1.00 94.38 119 VAL A N 1
ATOM 992 C CA . VAL A 1 119 ? 6.337 -10.093 9.175 1.00 94.38 119 VAL A CA 1
ATOM 993 C C . VAL A 1 119 ? 6.647 -11.452 9.802 1.00 94.38 119 VAL A C 1
ATOM 995 O O . VAL A 1 119 ? 5.880 -11.939 10.626 1.00 94.38 119 VAL A O 1
ATOM 998 N N . ASP A 1 120 ? 7.796 -12.048 9.467 1.00 92.56 120 ASP A N 1
ATOM 999 C CA . ASP A 1 120 ? 8.249 -13.323 10.033 1.00 92.56 120 ASP A CA 1
ATOM 1000 C C . ASP A 1 120 ? 8.533 -13.224 11.547 1.00 92.56 120 ASP A C 1
ATOM 1002 O O . ASP A 1 120 ? 8.519 -14.241 12.239 1.00 92.56 120 ASP A O 1
ATOM 1006 N N . LYS A 1 121 ? 8.756 -12.009 12.078 1.00 92.81 121 LYS A N 1
ATOM 1007 C CA . LYS A 1 121 ? 8.978 -11.771 13.514 1.00 92.81 121 LYS A CA 1
ATOM 1008 C C . LYS A 1 121 ? 7.691 -11.890 14.330 1.00 92.81 121 LYS A C 1
ATOM 1010 O O . LYS A 1 121 ? 7.749 -12.308 15.481 1.00 92.81 121 LYS A O 1
ATOM 1015 N N . ASN A 1 122 ? 6.542 -11.545 13.743 1.00 93.31 122 ASN A N 1
ATOM 1016 C CA . ASN A 1 122 ? 5.235 -11.736 14.370 1.00 93.31 122 ASN A CA 1
ATOM 1017 C C . ASN A 1 122 ? 4.142 -12.078 13.336 1.00 93.31 122 ASN A C 1
ATOM 1019 O O . ASN A 1 122 ? 3.276 -11.252 13.025 1.00 93.31 122 ASN A O 1
ATOM 1023 N N . PRO A 1 123 ? 4.128 -13.317 12.814 1.00 93.88 123 PRO A N 1
ATOM 1024 C CA . PRO A 1 123 ? 3.123 -13.740 11.842 1.00 93.88 123 PRO A CA 1
ATOM 1025 C C . PRO A 1 123 ? 1.712 -13.830 12.446 1.00 93.88 123 PRO A C 1
ATOM 1027 O O . PRO A 1 123 ? 0.723 -13.747 11.716 1.00 93.88 123 PRO A O 1
ATOM 1030 N N . ASN A 1 124 ? 1.600 -13.968 13.773 1.00 94.25 124 ASN A N 1
ATOM 1031 C CA . ASN A 1 124 ? 0.312 -14.001 14.466 1.00 94.25 124 ASN A CA 1
ATOM 1032 C C . ASN A 1 124 ? -0.393 -12.647 14.397 1.00 94.25 124 ASN A C 1
ATOM 1034 O O . ASN A 1 124 ? -1.604 -12.614 14.196 1.00 94.25 124 ASN A O 1
ATOM 1038 N N . LEU A 1 125 ? 0.353 -11.544 14.495 1.00 96.19 125 LEU A N 1
ATOM 1039 C CA . LEU A 1 125 ? -0.201 -10.203 14.340 1.00 96.19 125 LEU A CA 1
ATOM 1040 C C . LEU A 1 125 ? -0.749 -9.982 12.926 1.00 96.19 125 LEU A C 1
ATOM 1042 O O . LEU A 1 125 ? -1.881 -9.529 12.774 1.00 96.19 125 LEU A O 1
ATOM 1046 N N . LEU A 1 126 ? -0.011 -10.399 11.888 1.00 97.19 126 LEU A N 1
ATOM 1047 C CA . LEU A 1 126 ? -0.488 -10.335 10.499 1.00 97.19 126 LEU A CA 1
ATOM 1048 C C . LEU A 1 126 ? -1.793 -11.124 10.328 1.00 97.19 126 LEU A C 1
ATOM 1050 O O . LEU A 1 126 ? -2.751 -10.659 9.704 1.00 97.19 126 LEU A O 1
ATOM 1054 N N . ARG A 1 127 ? -1.845 -12.321 10.919 1.00 95.88 127 ARG A N 1
ATOM 1055 C CA . ARG A 1 127 ? -3.037 -13.165 10.888 1.00 95.88 127 ARG A CA 1
ATOM 1056 C C . ARG A 1 127 ? -4.194 -12.572 11.690 1.00 95.88 127 ARG A C 1
ATOM 1058 O O . ARG A 1 127 ? -5.330 -12.719 11.254 1.00 95.88 127 ARG A O 1
ATOM 1065 N N . ALA A 1 128 ? -3.934 -11.876 12.796 1.00 96.31 128 ALA A N 1
ATOM 1066 C CA . ALA A 1 128 ? -4.955 -11.173 13.571 1.00 96.31 128 ALA A CA 1
ATOM 1067 C C . ALA A 1 128 ? -5.600 -10.042 12.755 1.00 96.31 128 ALA A C 1
ATOM 1069 O O . ALA A 1 128 ? -6.825 -9.982 12.679 1.00 96.31 128 ALA A O 1
ATOM 1070 N N . ILE A 1 129 ? -4.798 -9.229 12.050 1.00 97.50 129 ILE A N 1
ATOM 1071 C CA . ILE A 1 129 ? -5.305 -8.204 11.119 1.00 97.50 129 ILE A CA 1
ATOM 1072 C C . ILE A 1 129 ? -6.240 -8.853 10.080 1.00 97.50 129 ILE A C 1
ATOM 1074 O O . ILE A 1 129 ? -7.366 -8.401 9.857 1.00 97.50 129 ILE A O 1
ATOM 1078 N N . ALA A 1 130 ? -5.798 -9.954 9.466 1.00 96.50 130 ALA A N 1
ATOM 1079 C CA . ALA A 1 130 ? -6.577 -10.680 8.466 1.00 96.50 130 ALA A CA 1
ATOM 1080 C C . ALA A 1 130 ? -7.871 -11.301 9.035 1.00 96.50 130 ALA A C 1
ATOM 1082 O O . ALA A 1 130 ? -8.931 -11.193 8.416 1.00 96.50 130 ALA A O 1
ATOM 1083 N N . ALA A 1 131 ? -7.798 -11.943 10.204 1.00 95.44 131 ALA A N 1
ATOM 1084 C CA . ALA A 1 131 ? -8.918 -12.621 10.861 1.00 95.44 131 ALA A CA 1
ATOM 1085 C C . ALA A 1 131 ? -9.981 -11.640 11.375 1.00 95.44 131 ALA A C 1
ATOM 1087 O O . ALA A 1 131 ? -11.172 -11.950 11.333 1.00 95.44 131 ALA A O 1
ATOM 1088 N N . ASP A 1 132 ? -9.577 -10.422 11.744 1.00 94.12 132 ASP A N 1
ATOM 1089 C CA . ASP A 1 132 ? -10.498 -9.320 12.024 1.00 94.12 132 ASP A CA 1
ATOM 1090 C C . ASP A 1 132 ? -11.200 -8.812 10.750 1.00 94.12 132 ASP A C 1
ATOM 1092 O O . ASP A 1 132 ? -12.083 -7.960 10.824 1.00 94.12 132 ASP A O 1
ATOM 1096 N N . GLY A 1 133 ? -10.896 -9.353 9.567 1.00 93.25 133 GLY A N 1
ATOM 1097 C CA . GLY A 1 133 ? -11.606 -9.078 8.316 1.00 93.25 133 GLY A CA 1
ATOM 1098 C C . GLY A 1 133 ? -11.098 -7.853 7.562 1.00 93.25 133 GLY A C 1
ATOM 1099 O O . GLY A 1 133 ? -11.808 -7.334 6.694 1.00 93.25 133 GLY A O 1
ATOM 1100 N N . HIS A 1 134 ? -9.898 -7.376 7.889 1.00 96.62 134 HIS A N 1
ATOM 1101 C CA . HIS A 1 134 ? -9.205 -6.365 7.099 1.00 96.62 134 HIS A CA 1
ATOM 1102 C C . HIS A 1 134 ? -8.668 -6.966 5.790 1.00 96.62 134 HIS A C 1
ATOM 1104 O O . HIS A 1 134 ? -8.614 -8.183 5.593 1.00 96.62 134 HIS A O 1
ATOM 1110 N N . GLU A 1 135 ? -8.356 -6.113 4.824 1.00 96.62 135 GLU A N 1
ATOM 1111 C CA . GLU A 1 135 ? -7.619 -6.525 3.630 1.00 96.62 135 GLU A CA 1
ATOM 1112 C C . GLU A 1 135 ? -6.128 -6.497 3.875 1.00 96.62 135 GLU A C 1
ATOM 1114 O O . GLU A 1 135 ? -5.630 -5.554 4.480 1.00 96.62 135 GLU A O 1
ATOM 1119 N N . ILE A 1 136 ? -5.443 -7.519 3.377 1.00 98.06 136 ILE A N 1
ATOM 1120 C CA . ILE A 1 136 ? -3.991 -7.574 3.334 1.00 98.06 136 ILE A CA 1
ATOM 1121 C C . ILE A 1 136 ? -3.571 -7.466 1.873 1.00 98.06 136 ILE A C 1
ATOM 1123 O O . ILE A 1 136 ? -4.021 -8.251 1.038 1.00 98.06 136 ILE A O 1
ATOM 1127 N N . ALA A 1 137 ? -2.699 -6.512 1.588 1.00 97.94 137 ALA A N 1
ATOM 1128 C CA . ALA A 1 137 ? -2.108 -6.259 0.284 1.00 97.94 137 ALA A CA 1
ATOM 1129 C C . ALA A 1 137 ? -0.585 -6.107 0.436 1.00 97.94 137 ALA A C 1
ATOM 1131 O O . ALA A 1 137 ? -0.076 -5.964 1.549 1.00 97.94 137 ALA A O 1
ATOM 1132 N N . SER A 1 138 ? 0.163 -6.176 -0.664 1.00 98.31 138 SER A N 1
ATOM 1133 C CA . SER A 1 138 ? 1.630 -6.095 -0.611 1.00 98.31 138 SER A CA 1
ATOM 1134 C C . SER A 1 138 ? 2.123 -4.649 -0.665 1.00 98.31 138 SER A C 1
ATOM 1136 O O . SER A 1 138 ? 1.658 -3.865 -1.492 1.00 98.31 138 SER A O 1
ATOM 1138 N N . HIS A 1 139 ? 3.121 -4.329 0.160 1.00 98.12 139 HIS A N 1
ATOM 1139 C CA . HIS A 1 139 ? 3.936 -3.118 0.052 1.00 98.12 139 HIS A CA 1
ATOM 1140 C C . HIS A 1 139 ? 5.412 -3.458 -0.180 1.00 98.12 139 HIS A C 1
ATOM 1142 O O . HIS A 1 139 ? 6.307 -2.833 0.382 1.00 98.12 139 HIS A O 1
ATOM 1148 N N . SER A 1 140 ? 5.670 -4.473 -1.017 1.00 98.00 140 SER A N 1
ATOM 1149 C CA . SER A 1 140 ? 7.006 -5.030 -1.290 1.00 98.00 140 SER A CA 1
ATOM 1150 C C . SER A 1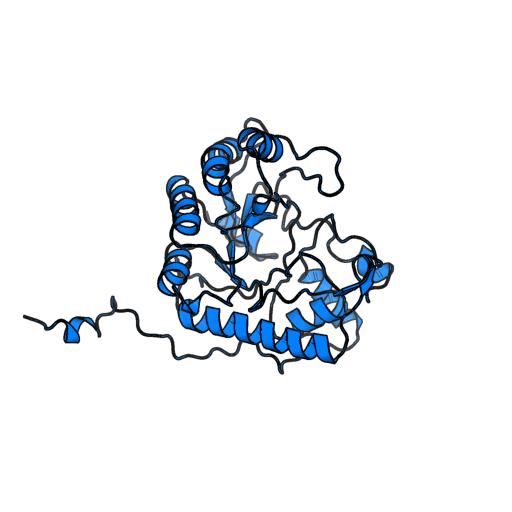 140 ? 7.622 -5.771 -0.084 1.00 98.00 140 SER A C 1
ATOM 1152 O O . SER A 1 140 ? 6.987 -5.908 0.966 1.00 98.00 140 SER A O 1
ATOM 1154 N N . ASP A 1 141 ? 8.807 -6.366 -0.256 1.00 98.19 141 ASP A N 1
ATOM 1155 C CA . ASP A 1 141 ? 9.527 -7.029 0.839 1.00 98.19 141 ASP A CA 1
ATOM 1156 C C . ASP A 1 141 ? 10.526 -6.094 1.495 1.00 98.19 141 ASP A C 1
ATOM 1158 O O . ASP A 1 141 ? 10.496 -5.981 2.710 1.00 98.19 141 ASP A O 1
ATOM 1162 N N . SER A 1 142 ? 11.357 -5.406 0.717 1.00 96.88 142 SER A N 1
ATOM 1163 C CA . SER A 1 142 ? 12.427 -4.533 1.215 1.00 96.88 142 SER A CA 1
ATOM 1164 C C . SER A 1 142 ? 12.232 -3.060 0.838 1.00 96.88 142 SER A C 1
ATOM 1166 O O . SER A 1 142 ? 13.207 -2.329 0.680 1.00 96.88 142 SER A O 1
ATOM 1168 N N . HIS A 1 143 ? 10.979 -2.628 0.662 1.00 95.44 143 HIS A N 1
ATOM 1169 C CA . HIS A 1 143 ? 10.601 -1.245 0.345 1.00 95.44 143 HIS A CA 1
ATOM 1170 C C . HIS A 1 143 ? 11.282 -0.731 -0.944 1.00 95.44 143 HIS A C 1
ATOM 1172 O O . HIS A 1 143 ? 11.763 0.401 -1.030 1.00 95.44 143 HIS A O 1
ATOM 1178 N N . VAL A 1 144 ? 11.365 -1.594 -1.969 1.00 94.75 144 VAL A N 1
ATOM 1179 C CA . VAL A 1 144 ? 12.049 -1.280 -3.236 1.00 94.75 144 VAL A CA 1
ATOM 1180 C C . VAL A 1 144 ? 11.183 -0.328 -4.083 1.00 94.75 144 VAL A C 1
ATOM 1182 O O . VAL A 1 144 ? 10.083 -0.716 -4.485 1.00 94.75 144 VAL A O 1
ATOM 1185 N N . PRO A 1 145 ? 11.661 0.888 -4.414 1.00 93.50 145 PRO A N 1
ATOM 1186 C CA . PRO A 1 145 ? 10.853 1.908 -5.084 1.00 93.50 145 PRO A CA 1
ATOM 1187 C C . PRO A 1 145 ? 10.646 1.604 -6.569 1.00 93.50 145 PRO A C 1
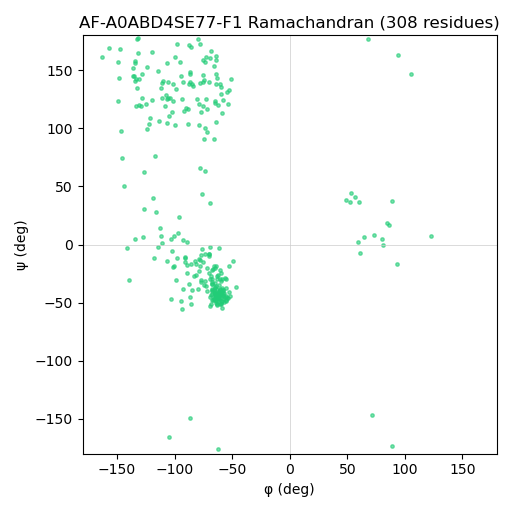ATOM 1189 O O . PRO A 1 145 ? 11.544 1.089 -7.238 1.00 93.50 145 PRO A O 1
ATOM 1192 N N . LEU A 1 146 ? 9.476 1.970 -7.111 1.00 94.94 146 LEU A N 1
ATOM 1193 C CA . LEU A 1 146 ? 9.110 1.732 -8.518 1.00 94.94 146 LEU A CA 1
ATOM 1194 C C . LEU A 1 146 ? 9.773 2.692 -9.511 1.00 94.94 146 LEU A C 1
ATOM 1196 O O . LEU A 1 146 ? 9.705 2.460 -10.720 1.00 94.94 146 LEU A O 1
ATOM 1200 N N . ALA A 1 147 ? 10.439 3.731 -9.026 1.00 93.12 147 ALA A N 1
ATOM 1201 C CA . ALA A 1 147 ? 11.319 4.611 -9.779 1.00 93.12 147 ALA A CA 1
ATOM 1202 C C . ALA A 1 147 ? 12.608 4.826 -8.977 1.00 93.12 147 ALA A C 1
ATOM 1204 O O . ALA A 1 147 ? 12.625 4.652 -7.762 1.00 93.12 147 ALA A O 1
ATOM 1205 N N . THR A 1 148 ? 13.699 5.207 -9.639 1.00 88.44 148 THR A N 1
ATOM 1206 C CA . THR A 1 148 ? 14.917 5.614 -8.919 1.00 88.44 148 THR A CA 1
ATOM 1207 C C . THR A 1 148 ? 15.021 7.128 -8.892 1.00 88.44 148 THR A C 1
ATOM 1209 O O . THR A 1 148 ? 14.772 7.775 -9.904 1.00 88.44 148 THR A O 1
ATOM 1212 N N . SER A 1 149 ? 15.407 7.701 -7.753 1.00 84.38 149 SER A N 1
ATOM 1213 C CA . SER A 1 149 ? 15.705 9.131 -7.642 1.00 84.38 149 SER A CA 1
ATOM 1214 C C . SER A 1 149 ? 17.213 9.340 -7.541 1.00 84.38 149 SER A C 1
ATOM 1216 O O . SER A 1 149 ? 17.881 8.738 -6.699 1.00 84.38 149 SER A O 1
ATOM 1218 N N . LYS A 1 150 ? 17.778 10.177 -8.416 1.00 81.12 150 LYS A N 1
ATOM 1219 C CA . LYS A 1 150 ? 19.187 10.593 -8.365 1.00 81.12 150 LYS A CA 1
ATOM 1220 C C . LYS A 1 150 ? 19.253 12.109 -8.447 1.00 81.12 150 LYS A C 1
ATOM 1222 O O . LYS A 1 150 ? 18.820 12.695 -9.432 1.00 81.12 150 LYS A O 1
ATOM 1227 N N . LYS A 1 151 ? 19.811 12.747 -7.412 1.00 82.25 151 LYS A N 1
ATOM 1228 C CA . LYS A 1 151 ? 19.916 14.217 -7.311 1.00 82.25 151 LYS A CA 1
ATOM 1229 C C . LYS A 1 151 ? 18.566 14.935 -7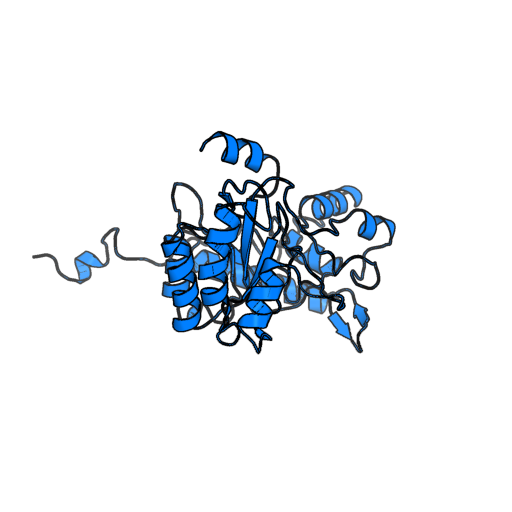.526 1.00 82.25 151 LYS A C 1
ATOM 1231 O O . LYS A 1 151 ? 18.523 15.990 -8.147 1.00 82.25 151 LYS A O 1
ATOM 1236 N N . GLY A 1 152 ? 17.470 14.342 -7.046 1.00 77.88 152 GLY A N 1
ATOM 1237 C CA . GLY A 1 152 ? 16.115 14.895 -7.175 1.00 77.88 152 GLY A CA 1
ATOM 1238 C C . GLY A 1 152 ? 15.427 14.641 -8.522 1.00 77.88 152 GLY A C 1
ATOM 1239 O O . GLY A 1 152 ? 14.286 15.058 -8.693 1.00 77.88 152 GLY A O 1
ATOM 1240 N N . ALA A 1 153 ? 16.079 13.956 -9.468 1.00 84.19 153 ALA A N 1
ATOM 1241 C CA . ALA A 1 153 ? 15.472 13.547 -10.731 1.00 84.19 153 ALA A CA 1
ATOM 1242 C C . ALA A 1 153 ? 15.021 12.083 -10.678 1.00 84.19 153 ALA A C 1
ATOM 1244 O O . ALA A 1 153 ? 15.782 11.206 -10.261 1.00 84.19 153 ALA A O 1
ATOM 1245 N N . TYR A 1 154 ? 13.800 11.822 -11.147 1.00 88.81 154 TYR A N 1
ATOM 1246 C CA . TYR A 1 154 ? 13.261 10.472 -11.268 1.00 88.81 154 TYR A CA 1
ATOM 1247 C C . TYR A 1 154 ? 13.706 9.807 -12.567 1.00 88.81 154 TYR A C 1
ATOM 1249 O O . TYR A 1 154 ? 13.661 10.395 -13.649 1.00 88.81 154 TYR A O 1
ATOM 1257 N N . HIS A 1 155 ? 14.090 8.541 -12.467 1.00 92.56 155 HIS A N 1
ATOM 1258 C CA . HIS A 1 155 ? 14.530 7.720 -13.580 1.00 92.56 155 HIS A CA 1
ATOM 1259 C C . HIS A 1 155 ? 13.780 6.392 -13.621 1.00 92.56 155 HIS A C 1
ATOM 1261 O O . HIS A 1 155 ? 13.417 5.801 -12.599 1.00 92.56 155 HIS A O 1
ATOM 1267 N N . ASN A 1 156 ? 13.573 5.919 -14.847 1.00 95.25 156 ASN A N 1
ATOM 1268 C CA . ASN A 1 156 ? 13.020 4.603 -15.106 1.00 95.25 156 ASN A CA 1
ATOM 1269 C C . ASN A 1 156 ? 14.009 3.530 -14.628 1.00 95.25 156 ASN A C 1
ATOM 1271 O O . ASN A 1 156 ? 15.218 3.772 -14.588 1.00 95.25 156 ASN A O 1
ATOM 1275 N N . LEU A 1 157 ? 13.508 2.349 -14.280 1.00 95.62 157 LEU A N 1
ATOM 1276 C CA . LEU A 1 157 ? 14.364 1.275 -13.776 1.00 95.62 157 LEU A CA 1
ATOM 1277 C C . LEU A 1 157 ? 15.253 0.704 -14.886 1.00 95.62 157 LEU A C 1
ATOM 1279 O O . LEU A 1 157 ? 14.804 0.441 -16.005 1.00 95.62 157 LEU A O 1
ATOM 1283 N N . THR A 1 158 ? 16.508 0.419 -14.551 1.00 96.06 158 THR A N 1
ATOM 1284 C CA . THR A 1 158 ? 17.394 -0.408 -15.377 1.00 96.06 158 THR A CA 1
ATOM 1285 C C . THR A 1 158 ? 16.915 -1.863 -15.405 1.00 96.06 158 THR A C 1
ATOM 1287 O O . THR A 1 158 ? 16.114 -2.301 -14.574 1.00 96.06 158 THR A O 1
ATOM 1290 N N . ALA A 1 159 ? 17.444 -2.674 -16.327 1.00 95.88 159 ALA A N 1
ATOM 1291 C CA . ALA A 1 159 ? 17.132 -4.105 -16.379 1.00 95.88 159 ALA A CA 1
ATOM 1292 C C . ALA A 1 159 ? 17.504 -4.842 -15.075 1.00 95.88 159 ALA A C 1
ATOM 1294 O O . ALA A 1 159 ? 16.759 -5.712 -14.621 1.00 95.88 159 ALA A O 1
ATOM 1295 N N . LYS A 1 160 ? 18.627 -4.464 -14.445 1.00 96.56 160 LYS A N 1
ATOM 1296 C CA . LYS A 1 160 ? 19.083 -5.039 -13.171 1.00 96.56 160 LYS A CA 1
ATOM 1297 C C . LYS A 1 160 ? 18.133 -4.682 -12.025 1.00 96.56 160 LYS A C 1
ATOM 1299 O O . LYS A 1 160 ? 17.730 -5.573 -11.282 1.00 96.56 160 LYS A O 1
ATOM 1304 N N . GLU A 1 161 ? 17.748 -3.411 -11.912 1.00 96.75 161 GLU A N 1
ATOM 1305 C CA . GLU A 1 161 ? 16.794 -2.939 -10.895 1.00 96.75 161 GLU A CA 1
ATOM 1306 C C . GLU A 1 161 ? 15.416 -3.573 -11.097 1.00 96.75 161 GLU A C 1
ATOM 1308 O O . GLU A 1 161 ? 14.829 -4.088 -10.150 1.00 96.75 161 GLU A O 1
ATOM 1313 N N . THR A 1 162 ? 14.950 -3.659 -12.345 1.00 97.12 162 THR A N 1
ATOM 1314 C CA . THR A 1 162 ? 13.695 -4.336 -12.701 1.00 97.12 162 THR A CA 1
ATOM 1315 C C . THR A 1 162 ? 13.718 -5.808 -12.274 1.00 97.12 162 THR A C 1
ATOM 1317 O O . THR A 1 162 ? 12.753 -6.313 -11.705 1.00 97.12 162 THR A O 1
ATOM 1320 N N . ALA A 1 163 ? 14.818 -6.529 -12.514 1.00 96.31 163 ALA A N 1
ATOM 1321 C CA . ALA A 1 163 ? 14.942 -7.926 -12.101 1.00 96.31 163 ALA A CA 1
ATOM 1322 C C . ALA A 1 163 ? 14.962 -8.092 -10.571 1.00 96.31 163 ALA A C 1
ATOM 1324 O O . ALA A 1 163 ? 14.359 -9.038 -10.059 1.00 96.31 163 ALA A O 1
ATOM 1325 N N . ALA A 1 164 ? 15.630 -7.188 -9.847 1.00 97.00 164 ALA A N 1
ATOM 1326 C CA . ALA A 1 164 ? 15.643 -7.178 -8.385 1.00 97.00 164 ALA A CA 1
ATOM 1327 C C . ALA A 1 164 ? 14.244 -6.902 -7.815 1.00 97.00 164 ALA A C 1
ATOM 1329 O O . ALA A 1 164 ? 13.757 -7.680 -6.998 1.00 97.00 164 ALA A O 1
ATOM 1330 N N . MET A 1 165 ? 13.555 -5.886 -8.337 1.00 97.12 165 MET A N 1
ATOM 1331 C CA . MET A 1 165 ? 12.181 -5.548 -7.968 1.00 97.12 165 MET A CA 1
ATOM 1332 C C . MET A 1 165 ? 11.227 -6.723 -8.142 1.00 97.12 165 MET A C 1
ATOM 1334 O O . MET A 1 165 ? 10.471 -7.054 -7.243 1.00 97.12 165 MET A O 1
ATOM 1338 N N . ARG A 1 166 ? 11.274 -7.410 -9.286 1.00 97.75 166 ARG A N 1
ATOM 1339 C CA . ARG A 1 166 ? 10.381 -8.550 -9.546 1.00 97.75 166 ARG A CA 1
ATOM 1340 C C . ARG A 1 166 ? 10.577 -9.685 -8.541 1.00 97.75 166 ARG A C 1
ATOM 1342 O O . ARG A 1 166 ? 9.612 -10.361 -8.195 1.00 97.75 166 ARG A O 1
ATOM 1349 N N . LYS A 1 167 ? 11.817 -9.908 -8.090 1.00 97.94 167 LYS A N 1
ATOM 1350 C CA . LYS A 1 167 ? 12.127 -10.888 -7.039 1.00 97.94 167 LYS A CA 1
ATOM 1351 C C . LYS A 1 167 ? 11.580 -10.439 -5.687 1.00 97.94 167 LYS A C 1
ATOM 1353 O O . LYS A 1 167 ? 10.970 -11.253 -5.003 1.00 97.94 167 LYS A O 1
ATOM 1358 N N . ASP A 1 168 ? 11.771 -9.171 -5.343 1.00 98.25 168 ASP A N 1
ATOM 1359 C CA . ASP A 1 168 ? 11.264 -8.566 -4.111 1.00 98.25 168 ASP A CA 1
ATOM 1360 C C . ASP A 1 168 ? 9.727 -8.649 -4.022 1.00 98.25 168 ASP A C 1
ATOM 1362 O O . ASP A 1 168 ? 9.178 -9.232 -3.088 1.00 98.25 168 ASP A O 1
ATOM 1366 N N . LEU A 1 169 ? 9.038 -8.208 -5.075 1.00 97.94 169 LEU A N 1
ATOM 1367 C CA . LEU A 1 169 ? 7.584 -8.261 -5.211 1.00 97.94 169 LEU A CA 1
ATOM 1368 C C . LEU A 1 169 ? 7.019 -9.683 -5.078 1.00 97.94 169 LEU A C 1
ATOM 1370 O O . LEU A 1 169 ? 6.044 -9.913 -4.361 1.00 97.94 169 LEU A O 1
ATOM 1374 N N . ALA A 1 170 ? 7.648 -10.657 -5.743 1.00 97.31 170 ALA A N 1
ATOM 1375 C CA . ALA A 1 170 ? 7.243 -12.056 -5.640 1.00 97.31 170 ALA A CA 1
ATOM 1376 C C . ALA A 1 170 ? 7.458 -12.612 -4.225 1.00 97.31 170 ALA A C 1
ATOM 1378 O O . ALA A 1 170 ? 6.569 -13.266 -3.680 1.00 97.31 170 ALA A O 1
ATOM 1379 N N . LYS A 1 171 ? 8.610 -12.317 -3.611 1.00 97.25 171 LYS A N 1
ATOM 1380 C CA . LYS A 1 171 ? 8.927 -12.719 -2.235 1.00 97.25 171 LYS A CA 1
ATOM 1381 C C . LYS A 1 171 ? 7.910 -12.150 -1.246 1.00 97.25 171 LYS A C 1
ATOM 1383 O O . LYS A 1 171 ? 7.446 -12.886 -0.375 1.00 97.25 171 LYS A O 1
ATOM 1388 N N . SER A 1 172 ? 7.518 -10.888 -1.423 1.00 97.94 172 SER A N 1
ATOM 1389 C CA . SER A 1 172 ? 6.512 -10.234 -0.590 1.00 97.94 172 SER A CA 1
ATOM 1390 C C . SER A 1 172 ? 5.178 -10.968 -0.620 1.00 97.94 172 SER A C 1
ATOM 1392 O O . SER A 1 172 ? 4.685 -11.429 0.412 1.00 97.94 172 SER A O 1
ATOM 1394 N N . TYR A 1 173 ? 4.633 -11.194 -1.816 1.00 97.12 173 TYR A N 1
ATOM 1395 C CA . TYR A 1 173 ? 3.365 -11.905 -1.946 1.00 97.12 173 TYR A CA 1
ATOM 1396 C C . TYR A 1 173 ? 3.433 -13.337 -1.400 1.00 97.12 173 TYR A C 1
ATOM 1398 O O . TYR A 1 173 ? 2.503 -13.797 -0.741 1.00 97.12 173 TYR A O 1
ATOM 1406 N N . GLN A 1 174 ? 4.540 -14.049 -1.633 1.00 95.38 174 GLN A N 1
ATOM 1407 C CA . GLN A 1 174 ? 4.732 -15.410 -1.129 1.00 95.38 174 GLN A CA 1
ATOM 1408 C C . GLN A 1 174 ? 4.732 -15.467 0.404 1.00 95.38 174 GLN A C 1
ATOM 1410 O O . GLN A 1 174 ? 4.095 -16.358 0.972 1.00 95.38 174 GLN A O 1
ATOM 1415 N N . LYS A 1 175 ? 5.382 -14.508 1.080 1.00 95.75 175 LYS A N 1
ATOM 1416 C CA . LYS A 1 175 ? 5.333 -14.387 2.546 1.00 95.75 175 LYS A CA 1
ATOM 1417 C C . LYS A 1 175 ? 3.914 -14.118 3.042 1.00 95.75 175 LYS A C 1
ATOM 1419 O O . LYS A 1 175 ? 3.455 -14.803 3.952 1.00 95.75 175 LYS A O 1
ATOM 1424 N N . LEU A 1 176 ? 3.187 -13.187 2.422 1.00 96.81 176 LEU A N 1
ATOM 1425 C CA . LEU A 1 176 ? 1.792 -12.926 2.791 1.00 96.81 176 LEU A CA 1
ATOM 1426 C C . LEU A 1 176 ? 0.918 -14.167 2.583 1.00 96.81 176 LEU A C 1
ATOM 1428 O O . LEU A 1 176 ? 0.189 -14.572 3.486 1.00 96.81 176 LEU A O 1
ATOM 1432 N N . ASN A 1 177 ? 1.030 -14.831 1.431 1.00 95.19 177 ASN A N 1
ATOM 1433 C CA . ASN A 1 177 ? 0.257 -16.035 1.131 1.00 95.19 177 ASN A CA 1
ATOM 1434 C C . ASN A 1 177 ? 0.542 -17.169 2.126 1.00 95.19 177 ASN A C 1
ATOM 1436 O O . ASN A 1 177 ? -0.391 -17.861 2.530 1.00 95.19 177 ASN A O 1
ATOM 1440 N N . LYS A 1 178 ? 1.797 -17.327 2.564 1.00 93.69 178 LYS A N 1
ATOM 1441 C CA . LYS A 1 178 ? 2.188 -18.309 3.587 1.00 93.69 178 LYS A CA 1
ATOM 1442 C C . LYS A 1 178 ? 1.427 -18.122 4.907 1.00 93.69 178 LYS A C 1
ATOM 1444 O O . LYS A 1 178 ? 1.086 -19.117 5.540 1.00 93.69 178 LYS A O 1
ATOM 1449 N N . TYR A 1 179 ? 1.182 -16.882 5.336 1.00 93.81 179 TYR A N 1
ATOM 1450 C CA . TYR A 1 179 ? 0.590 -16.597 6.653 1.00 93.81 179 TYR A CA 1
ATOM 1451 C C . TYR A 1 179 ? -0.912 -16.326 6.635 1.00 93.81 179 TYR A C 1
ATOM 1453 O O . TYR A 1 179 ? -1.592 -16.599 7.627 1.00 93.81 179 TYR A O 1
ATOM 1461 N N . VAL A 1 180 ? -1.428 -15.761 5.541 1.00 94.94 180 VAL A N 1
ATOM 1462 C CA . VAL A 1 180 ? -2.824 -15.307 5.453 1.00 94.94 180 VAL A CA 1
ATOM 1463 C C . VAL A 1 180 ? -3.539 -15.714 4.163 1.00 94.94 180 VAL A C 1
ATOM 1465 O O . VAL A 1 180 ? -4.687 -15.326 3.954 1.00 94.94 180 VAL A O 1
ATOM 1468 N N . GLY A 1 181 ? -2.909 -16.509 3.290 1.00 92.88 181 GLY A N 1
ATOM 1469 C CA . GLY A 1 181 ? -3.512 -16.939 2.020 1.00 92.88 181 GLY A CA 1
ATOM 1470 C C . GLY A 1 181 ? -4.719 -17.874 2.178 1.00 92.88 181 GLY A C 1
ATOM 1471 O O . GLY A 1 181 ? -5.546 -17.983 1.269 1.00 92.88 181 GLY A O 1
ATOM 1472 N N . ASP A 1 182 ? -4.840 -18.533 3.330 1.00 91.31 182 ASP A N 1
ATOM 1473 C CA . ASP A 1 182 ? -5.970 -19.379 3.727 1.00 91.31 182 ASP A CA 1
ATOM 1474 C C . ASP A 1 182 ? -7.087 -18.604 4.448 1.00 91.31 182 ASP A C 1
ATOM 1476 O O . ASP A 1 182 ? -8.217 -19.087 4.526 1.00 91.31 182 ASP A O 1
ATOM 1480 N N . VAL A 1 183 ? -6.806 -17.397 4.951 1.00 92.44 183 VAL A N 1
ATOM 1481 C CA . VAL A 1 183 ? -7.758 -16.634 5.765 1.00 92.44 183 VAL A CA 1
ATOM 1482 C C . VAL A 1 183 ? -8.881 -16.085 4.895 1.00 92.44 183 VAL A C 1
ATOM 1484 O O . VAL A 1 183 ? -8.661 -15.356 3.921 1.00 92.44 183 VAL A O 1
ATOM 1487 N N . GLN A 1 184 ? -10.114 -16.405 5.284 1.00 92.06 184 GLN A N 1
ATOM 1488 C CA . GLN A 1 184 ? -11.323 -15.864 4.681 1.00 92.06 184 GLN A CA 1
ATOM 1489 C C . GLN A 1 184 ? -12.295 -15.405 5.762 1.00 92.06 184 GLN A C 1
ATOM 1491 O O . GLN A 1 184 ? -12.563 -16.133 6.713 1.00 92.06 184 GLN A O 1
ATOM 1496 N N . VAL A 1 185 ? -12.869 -14.216 5.583 1.00 86.94 185 VAL A N 1
ATOM 1497 C CA . VAL A 1 185 ? -13.871 -13.645 6.490 1.00 86.94 185 VAL A CA 1
ATOM 1498 C C . VAL A 1 185 ? -15.112 -13.301 5.675 1.00 86.94 185 VAL A C 1
ATOM 1500 O O . VAL A 1 185 ? -15.042 -12.561 4.694 1.00 86.94 185 VAL A O 1
ATOM 1503 N N . GLY A 1 186 ? -16.257 -13.889 6.033 1.00 86.31 186 GLY A N 1
ATOM 1504 C CA . GLY A 1 186 ? -17.511 -13.706 5.289 1.00 86.31 186 GLY A CA 1
ATOM 1505 C C . GLY A 1 186 ? -17.433 -14.170 3.826 1.00 86.31 186 GLY A C 1
ATOM 1506 O O . GLY A 1 186 ? -17.968 -13.502 2.944 1.00 86.31 186 GLY A O 1
ATOM 1507 N N . GLY A 1 187 ? -16.709 -15.265 3.560 1.00 86.88 187 GLY A N 1
ATOM 1508 C CA . GLY A 1 187 ? -16.517 -15.824 2.213 1.00 86.88 187 GLY A CA 1
ATOM 1509 C C . GLY A 1 187 ? -15.568 -15.026 1.310 1.00 86.88 187 GLY A C 1
ATOM 1510 O O . GLY A 1 187 ? -15.472 -15.313 0.119 1.00 86.88 187 GLY A O 1
ATOM 1511 N N . LYS A 1 188 ? -14.872 -14.016 1.848 1.00 82.38 188 LYS A N 1
ATOM 1512 C CA . LYS A 1 188 ? -13.898 -13.198 1.114 1.00 82.38 188 LYS A CA 1
ATOM 1513 C C . LYS A 1 188 ? -12.490 -13.465 1.620 1.00 82.38 188 LYS A C 1
ATOM 1515 O O . LYS A 1 188 ? -12.268 -13.469 2.828 1.00 82.38 188 LYS A O 1
ATOM 1520 N N . LYS A 1 189 ? -11.533 -13.629 0.704 1.00 90.56 189 LYS A N 1
ATOM 1521 C CA . LYS A 1 189 ? -10.111 -13.772 1.048 1.00 90.56 189 LYS A CA 1
ATOM 1522 C C . LYS A 1 189 ? -9.567 -12.511 1.712 1.00 90.56 189 LYS A C 1
ATOM 1524 O O . LYS A 1 189 ? -9.871 -11.395 1.280 1.00 90.56 189 LYS A O 1
ATOM 1529 N N . ALA A 1 190 ? -8.756 -12.697 2.750 1.00 93.31 190 ALA A N 1
ATOM 1530 C CA . ALA A 1 190 ? -8.052 -11.607 3.413 1.00 93.31 190 ALA A CA 1
ATOM 1531 C C . ALA A 1 190 ? -6.984 -10.993 2.495 1.00 93.31 190 ALA A C 1
ATOM 1533 O O . ALA A 1 190 ? -6.965 -9.777 2.328 1.00 93.31 190 ALA A O 1
ATOM 1534 N N . LEU A 1 191 ? -6.167 -11.846 1.869 1.00 95.62 191 LEU A N 1
ATOM 1535 C CA . LEU A 1 191 ? -5.100 -11.466 0.944 1.00 95.62 191 LEU A CA 1
ATOM 1536 C C . LEU A 1 191 ? -5.644 -11.120 -0.452 1.00 95.62 191 LEU A C 1
ATOM 1538 O O . LEU A 1 191 ? -6.262 -11.973 -1.100 1.00 95.62 191 LEU A O 1
ATOM 1542 N N . SER A 1 192 ? -5.390 -9.895 -0.916 1.00 94.31 192 SER A N 1
ATOM 1543 C CA . SER A 1 192 ? -5.712 -9.421 -2.267 1.00 94.31 192 SER A CA 1
ATOM 1544 C C . SER A 1 192 ? -4.499 -9.502 -3.204 1.00 94.31 192 SER A C 1
ATOM 1546 O O . SER A 1 192 ? -3.389 -9.825 -2.785 1.00 94.31 192 SER A O 1
ATOM 1548 N N . LEU A 1 193 ? -4.718 -9.243 -4.498 1.00 95.12 193 LEU A N 1
ATOM 1549 C CA . LEU A 1 193 ? -3.656 -9.052 -5.497 1.00 95.12 193 LEU A CA 1
ATOM 1550 C C . LEU A 1 193 ? -3.359 -7.562 -5.714 1.00 95.12 193 LEU A C 1
ATOM 1552 O O . LEU A 1 193 ? -2.858 -7.179 -6.772 1.00 95.12 193 LEU A O 1
ATOM 1556 N N . ASP A 1 194 ? -3.666 -6.730 -4.725 1.00 95.69 194 ASP A N 1
ATOM 1557 C CA . ASP A 1 194 ? -3.336 -5.315 -4.764 1.00 95.69 194 ASP A CA 1
ATOM 1558 C C . ASP A 1 194 ? -1.920 -5.104 -4.232 1.00 95.69 194 ASP A C 1
ATOM 1560 O O . ASP A 1 194 ? -1.420 -5.826 -3.360 1.00 95.69 194 ASP A O 1
ATOM 1564 N N . PHE A 1 195 ? -1.274 -4.086 -4.777 1.00 96.62 195 PHE A N 1
ATOM 1565 C CA . PHE A 1 195 ? 0.052 -3.655 -4.393 1.00 96.62 195 PHE A CA 1
ATOM 1566 C C . PHE A 1 195 ? 0.072 -2.138 -4.258 1.00 96.62 195 PHE A C 1
ATOM 1568 O O . PHE A 1 195 ? -0.517 -1.428 -5.076 1.00 96.62 195 PHE A O 1
ATOM 1575 N N . ARG A 1 196 ? 0.779 -1.631 -3.252 1.00 97.69 196 ARG A N 1
ATOM 1576 C CA . ARG A 1 196 ? 1.085 -0.206 -3.150 1.00 97.69 196 ARG A CA 1
ATOM 1577 C C . ARG A 1 196 ? 2.553 0.030 -3.479 1.00 97.69 196 ARG A C 1
ATOM 1579 O O . ARG A 1 196 ? 3.392 -0.584 -2.820 1.00 97.69 196 ARG A O 1
ATOM 1586 N N . PRO A 1 197 ? 2.876 0.912 -4.440 1.00 96.19 197 PRO A N 1
ATOM 1587 C CA . PRO A 1 197 ? 4.254 1.314 -4.700 1.00 96.19 197 PRO A CA 1
ATOM 1588 C C . PRO A 1 197 ? 4.905 1.929 -3.450 1.00 96.19 197 PRO A C 1
ATOM 1590 O O . PRO A 1 197 ? 4.362 2.910 -2.937 1.00 96.19 197 PRO A O 1
ATOM 1593 N N . PRO A 1 198 ? 6.053 1.412 -2.968 1.00 94.50 198 PRO A N 1
ATOM 1594 C CA . PRO A 1 198 ? 6.899 2.126 -2.013 1.00 94.50 198 PRO A CA 1
ATOM 1595 C C . PRO A 1 198 ? 7.200 3.537 -2.515 1.00 94.50 198 PRO A C 1
ATOM 1597 O O . PRO A 1 198 ? 7.341 3.723 -3.723 1.00 94.50 198 PRO A O 1
ATOM 1600 N N . THR A 1 199 ? 7.243 4.506 -1.595 1.00 89.31 199 THR A N 1
ATOM 1601 C CA . THR A 1 199 ? 7.375 5.960 -1.859 1.00 89.31 199 THR A CA 1
ATOM 1602 C C . THR A 1 199 ? 6.275 6.593 -2.724 1.00 89.31 199 THR A C 1
ATOM 1604 O O . THR A 1 199 ? 6.339 7.786 -3.002 1.00 89.31 199 THR A O 1
ATOM 1607 N N . LEU A 1 200 ? 5.255 5.830 -3.147 1.00 89.44 200 LEU A N 1
ATOM 1608 C CA . LEU A 1 200 ? 4.189 6.212 -4.092 1.00 89.44 200 LEU A CA 1
ATOM 1609 C C . LEU A 1 200 ? 4.662 6.603 -5.506 1.00 89.44 200 LEU A C 1
ATOM 1611 O O . LEU A 1 200 ? 3.832 6.771 -6.404 1.00 89.44 200 LEU A O 1
ATOM 1615 N N . GLU A 1 201 ? 5.970 6.709 -5.724 1.00 89.62 201 GLU A N 1
ATOM 1616 C CA . GLU A 1 201 ? 6.599 7.054 -6.993 1.00 89.62 201 GLU A CA 1
ATOM 1617 C C . GLU A 1 201 ? 6.566 5.864 -7.949 1.00 89.62 201 GLU A C 1
ATOM 1619 O O . GLU A 1 201 ? 6.805 4.715 -7.568 1.00 89.62 201 GLU A O 1
ATOM 1624 N N . VAL A 1 202 ? 6.306 6.131 -9.229 1.00 94.06 202 VAL A N 1
ATOM 1625 C CA . VAL A 1 202 ? 6.198 5.078 -10.238 1.00 94.06 202 VAL A CA 1
ATOM 1626 C C . VAL A 1 202 ? 6.949 5.429 -11.512 1.00 94.06 202 VAL A C 1
ATOM 1628 O O . VAL A 1 202 ? 6.984 6.573 -11.950 1.00 94.06 202 VAL A O 1
ATOM 1631 N N . SER A 1 203 ? 7.525 4.413 -12.146 1.00 95.81 203 SER A N 1
ATOM 1632 C CA . SER A 1 203 ? 8.056 4.484 -13.507 1.00 95.81 203 SER A CA 1
ATOM 1633 C C . SER A 1 203 ? 7.340 3.480 -14.404 1.00 95.81 203 SER A C 1
ATOM 1635 O O . SER A 1 203 ? 6.690 2.552 -13.910 1.00 95.81 203 SER A O 1
ATOM 1637 N N . LYS A 1 204 ? 7.496 3.609 -15.726 1.00 96.19 204 LYS A N 1
ATOM 1638 C CA . LYS A 1 204 ? 6.919 2.644 -16.674 1.00 96.19 204 LYS A CA 1
ATOM 1639 C C . LYS A 1 204 ? 7.415 1.226 -16.422 1.00 96.19 204 LYS A C 1
ATOM 1641 O O . LYS A 1 204 ? 6.602 0.315 -16.313 1.00 96.19 204 LYS A O 1
ATOM 1646 N N . LYS A 1 205 ? 8.727 1.031 -16.237 1.00 97.00 205 LYS A N 1
ATOM 1647 C CA . LYS A 1 205 ? 9.281 -0.300 -15.936 1.00 97.00 205 LYS A CA 1
ATOM 1648 C C . LYS A 1 205 ? 8.862 -0.802 -14.560 1.00 97.00 205 LYS A C 1
ATOM 1650 O O . LYS A 1 205 ? 8.685 -2.005 -14.403 1.00 97.00 205 LYS A O 1
ATOM 1655 N N . GLY A 1 206 ? 8.6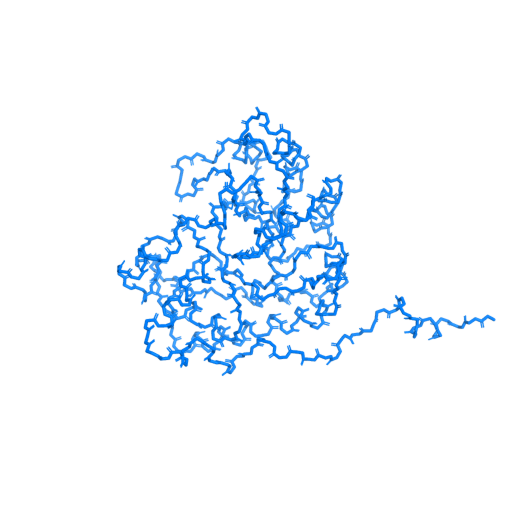80 0.094 -13.590 1.00 97.38 206 GLY A N 1
ATOM 1656 C CA . GLY A 1 206 ? 8.175 -0.255 -12.263 1.00 97.38 206 GLY A CA 1
ATOM 1657 C C . GLY A 1 206 ? 6.750 -0.808 -12.304 1.00 97.38 206 GLY A C 1
ATOM 1658 O O . GLY A 1 206 ? 6.503 -1.905 -11.805 1.00 97.38 206 GLY A O 1
ATOM 1659 N N . LEU A 1 207 ? 5.823 -0.099 -12.958 1.00 97.25 207 LEU A N 1
ATOM 1660 C CA . LEU A 1 207 ? 4.446 -0.579 -13.126 1.00 97.25 207 LEU A CA 1
ATOM 1661 C C . LEU A 1 207 ? 4.387 -1.845 -13.987 1.00 97.25 207 LEU A C 1
ATOM 1663 O O . LEU A 1 207 ? 3.710 -2.804 -13.615 1.00 97.25 207 LEU A O 1
ATOM 1667 N N . GLU A 1 208 ? 5.146 -1.895 -15.088 1.00 97.31 208 GLU A N 1
ATOM 1668 C CA . GLU A 1 208 ? 5.262 -3.106 -15.906 1.00 97.31 208 GLU A CA 1
ATOM 1669 C C . GLU A 1 208 ? 5.723 -4.302 -15.071 1.00 97.31 208 GLU A C 1
ATOM 1671 O O . GLU A 1 208 ? 5.136 -5.376 -15.177 1.00 97.31 208 GLU A O 1
ATOM 1676 N N . ALA A 1 209 ? 6.737 -4.125 -14.218 1.00 97.56 209 ALA A N 1
ATOM 1677 C CA . ALA A 1 209 ? 7.248 -5.175 -13.347 1.00 97.56 209 ALA A CA 1
ATOM 1678 C C . ALA A 1 209 ? 6.187 -5.675 -12.363 1.00 97.56 209 ALA A C 1
ATOM 1680 O O . ALA A 1 209 ? 6.027 -6.890 -12.236 1.00 97.56 209 ALA A O 1
ATOM 1681 N N . ALA A 1 210 ? 5.458 -4.769 -11.704 1.00 97.56 210 ALA A N 1
ATOM 1682 C CA . ALA A 1 210 ? 4.419 -5.125 -10.742 1.00 97.56 210 ALA A CA 1
ATOM 1683 C C . ALA A 1 210 ? 3.288 -5.942 -11.385 1.00 97.56 210 ALA A C 1
ATOM 1685 O O . ALA A 1 210 ? 2.916 -7.006 -10.883 1.00 97.56 210 ALA A O 1
ATOM 1686 N N . PHE A 1 211 ? 2.791 -5.506 -12.542 1.00 97.75 211 PHE A N 1
ATOM 1687 C CA . PHE A 1 211 ? 1.739 -6.234 -13.250 1.00 97.75 211 PHE A CA 1
ATOM 1688 C C . PHE A 1 211 ? 2.253 -7.525 -13.896 1.00 97.75 211 PHE A C 1
ATOM 1690 O O . PHE A 1 211 ? 1.558 -8.541 -13.886 1.00 97.75 211 PHE A O 1
ATOM 1697 N N . ASP A 1 212 ? 3.489 -7.539 -14.403 1.00 96.81 212 ASP A N 1
ATOM 1698 C CA . ASP A 1 212 ? 4.091 -8.733 -14.992 1.00 96.81 212 ASP A CA 1
ATOM 1699 C C . ASP A 1 212 ? 4.203 -9.884 -14.003 1.00 96.81 212 ASP A C 1
ATOM 1701 O O . ASP A 1 212 ? 3.994 -11.030 -14.408 1.00 96.81 212 ASP A O 1
ATOM 1705 N N . VAL A 1 213 ? 4.572 -9.594 -12.748 1.00 96.94 213 VAL A N 1
ATOM 1706 C CA . VAL A 1 213 ? 4.704 -10.635 -11.724 1.00 96.94 213 VAL A CA 1
ATOM 1707 C C . VAL A 1 213 ? 3.355 -11.179 -11.283 1.00 96.94 213 VAL A C 1
ATOM 1709 O O . VAL A 1 213 ? 3.317 -12.304 -10.804 1.00 96.94 213 VAL A O 1
ATOM 1712 N N . GLY A 1 214 ? 2.257 -10.451 -11.503 1.00 96.12 214 GLY A N 1
ATOM 1713 C CA . GLY A 1 214 ? 0.896 -10.940 -11.281 1.00 96.12 214 GLY A CA 1
ATOM 1714 C C . GLY A 1 214 ? 0.047 -10.122 -10.316 1.00 96.12 214 GLY A C 1
ATOM 1715 O O . GLY A 1 214 ? -1.060 -10.563 -10.009 1.00 96.12 214 GLY A O 1
ATOM 1716 N N . PHE A 1 215 ? 0.511 -8.955 -9.852 1.00 96.88 215 PHE A N 1
ATOM 1717 C CA . PHE A 1 215 ? -0.383 -8.034 -9.153 1.00 96.88 215 PHE A CA 1
ATOM 1718 C C . PHE A 1 215 ? -1.487 -7.552 -10.093 1.00 96.88 215 PHE A C 1
ATOM 1720 O O . PHE A 1 215 ? -1.279 -7.359 -11.293 1.00 96.88 215 PHE A O 1
ATOM 1727 N N . GLN A 1 216 ? -2.682 -7.389 -9.538 1.00 94.38 216 GLN A N 1
ATOM 1728 C CA . GLN A 1 216 ? -3.864 -6.981 -10.276 1.00 94.38 216 GLN A CA 1
ATOM 1729 C C . GLN A 1 216 ? -4.040 -5.469 -10.246 1.00 94.38 216 GLN A C 1
ATOM 1731 O O . GLN A 1 216 ? -4.423 -4.914 -11.267 1.00 94.38 216 GLN A O 1
ATOM 1736 N N . TYR A 1 217 ? -3.750 -4.806 -9.126 1.00 95.44 217 TYR A N 1
ATOM 1737 C CA . TYR A 1 217 ? -3.849 -3.352 -9.012 1.00 95.44 217 TYR A CA 1
ATOM 1738 C C . TYR A 1 217 ? -2.612 -2.755 -8.356 1.00 95.44 217 TYR A C 1
ATOM 1740 O O . TYR A 1 217 ? -2.064 -3.327 -7.417 1.00 95.44 217 TYR A O 1
ATOM 1748 N N . ALA A 1 218 ? -2.202 -1.587 -8.849 1.00 96.62 218 ALA A N 1
ATOM 1749 C CA . ALA A 1 218 ? -1.226 -0.725 -8.194 1.00 96.62 218 ALA A CA 1
ATOM 1750 C C . ALA A 1 218 ? -1.964 0.501 -7.638 1.00 96.62 218 ALA A C 1
ATOM 1752 O O . ALA A 1 218 ? -2.593 1.222 -8.413 1.00 96.62 218 ALA A O 1
ATOM 1753 N N . VAL A 1 219 ? -1.931 0.711 -6.317 1.00 96.44 219 VAL A N 1
ATOM 1754 C CA . VAL A 1 219 ? -2.762 1.708 -5.619 1.00 96.44 219 VAL A CA 1
ATOM 1755 C C . VAL A 1 219 ? -1.908 2.707 -4.841 1.00 96.44 219 VAL A C 1
ATOM 1757 O O . VAL A 1 219 ? -1.437 2.395 -3.748 1.00 96.44 219 VAL A O 1
ATOM 1760 N N . SER A 1 220 ? -1.755 3.920 -5.374 1.00 94.94 220 SER A N 1
ATOM 1761 C CA . SER A 1 220 ? -1.040 5.022 -4.717 1.00 94.94 220 SER A CA 1
ATOM 1762 C C . SER A 1 220 ? -1.953 5.809 -3.765 1.00 94.94 220 SER A C 1
ATOM 1764 O O . SER A 1 220 ? -1.630 5.926 -2.590 1.00 94.94 220 SER A O 1
ATOM 1766 N N . GLY A 1 221 ? -3.127 6.254 -4.221 1.00 92.88 221 GLY A N 1
ATOM 1767 C CA . GLY A 1 221 ? -4.098 6.999 -3.406 1.00 92.88 221 GLY A CA 1
ATOM 1768 C C . GLY A 1 221 ? -3.964 8.523 -3.513 1.00 92.88 221 GLY A C 1
ATOM 1769 O O . GLY A 1 221 ? -2.961 9.038 -4.002 1.00 92.88 221 GLY A O 1
ATOM 1770 N N . ASP A 1 222 ? -4.999 9.248 -3.087 1.00 92.06 222 ASP A N 1
ATOM 1771 C CA . ASP A 1 222 ? -5.126 10.706 -3.255 1.00 92.06 222 ASP A CA 1
ATOM 1772 C C . ASP A 1 222 ? -4.788 11.519 -1.998 1.00 92.06 222 ASP A C 1
ATOM 1774 O O . ASP A 1 222 ? -4.527 12.717 -2.087 1.00 92.06 222 ASP A O 1
ATOM 1778 N N . VAL A 1 223 ? -4.799 10.890 -0.821 1.00 92.88 223 VAL A N 1
ATOM 1779 C CA . VAL A 1 223 ? -4.531 11.560 0.456 1.00 92.88 223 VAL A CA 1
ATOM 1780 C C . VAL A 1 223 ? -3.334 10.901 1.131 1.00 92.88 223 VAL A C 1
ATOM 1782 O O . VAL A 1 223 ? -3.470 9.798 1.649 1.00 92.88 223 VAL A O 1
ATOM 1785 N N . SER A 1 224 ? -2.189 11.587 1.180 1.00 92.94 224 SER A N 1
ATOM 1786 C CA . SER A 1 224 ? -1.042 11.187 2.011 1.00 92.94 224 SER A CA 1
ATOM 1787 C C . SER A 1 224 ? -0.986 12.042 3.269 1.00 92.94 224 SER A C 1
ATOM 1789 O O . SER A 1 224 ? -0.761 13.249 3.190 1.00 92.94 224 SER A O 1
ATOM 1791 N N . THR A 1 225 ? -1.200 11.437 4.440 1.00 93.69 225 THR A N 1
ATOM 1792 C CA . THR A 1 225 ? -1.279 12.191 5.702 1.00 93.69 225 THR A CA 1
ATOM 1793 C C . THR A 1 225 ? 0.081 12.604 6.262 1.00 93.69 225 THR A C 1
ATOM 1795 O O . THR A 1 225 ? 0.145 13.503 7.109 1.00 93.69 225 THR A O 1
ATOM 1798 N N . ASN A 1 226 ? 1.155 11.951 5.802 1.00 93.06 226 ASN A N 1
ATOM 1799 C CA . ASN A 1 226 ? 2.512 12.054 6.348 1.00 93.06 226 ASN A CA 1
ATOM 1800 C C . ASN A 1 226 ? 2.517 11.885 7.880 1.00 93.06 226 ASN A C 1
ATOM 1802 O O . ASN A 1 226 ? 3.209 12.593 8.606 1.00 93.06 226 ASN A O 1
ATOM 1806 N N . ASP A 1 227 ? 1.676 10.985 8.393 1.00 95.56 227 ASP A N 1
ATOM 1807 C CA . ASP A 1 227 ? 1.450 10.756 9.823 1.00 95.56 227 ASP A CA 1
ATOM 1808 C C . ASP A 1 227 ? 2.706 10.356 10.606 1.00 95.56 227 ASP A C 1
ATOM 1810 O O . ASP A 1 227 ? 2.838 10.719 11.775 1.00 95.56 227 ASP A O 1
ATOM 1814 N N . TYR A 1 228 ? 3.648 9.682 9.951 1.00 93.75 228 TYR A N 1
ATOM 1815 C CA . TYR A 1 228 ? 4.965 9.333 10.487 1.00 93.75 228 TYR A CA 1
ATOM 1816 C C . TYR A 1 228 ? 5.870 10.551 10.773 1.00 93.75 228 TYR A C 1
ATOM 1818 O O . TYR A 1 228 ? 6.823 10.437 11.546 1.00 93.75 228 TYR A O 1
ATOM 1826 N N . GLU A 1 229 ? 5.568 11.717 10.192 1.00 93.62 229 GLU A N 1
ATOM 1827 C CA . GLU A 1 229 ? 6.266 12.995 10.411 1.00 93.62 229 GLU A CA 1
ATOM 1828 C C . GLU A 1 229 ? 5.497 13.944 11.349 1.00 93.62 229 GLU A C 1
ATOM 1830 O O . GLU A 1 229 ? 6.005 15.004 11.725 1.00 93.62 229 GLU A O 1
ATOM 1835 N N . GLN A 1 230 ? 4.271 13.598 11.760 1.00 91.94 230 GLN A N 1
ATOM 1836 C CA . GLN A 1 230 ? 3.426 14.512 12.530 1.00 91.94 230 GLN A CA 1
ATOM 1837 C C . GLN A 1 230 ? 3.945 14.695 13.959 1.00 91.94 230 GLN A C 1
ATOM 1839 O O . GLN A 1 230 ? 3.918 13.795 14.803 1.00 91.94 230 GLN A O 1
ATOM 1844 N N . THR A 1 231 ? 4.342 15.925 14.275 1.00 92.00 231 THR A N 1
ATOM 1845 C CA . THR A 1 231 ? 4.821 16.310 15.610 1.00 92.00 231 THR A CA 1
ATOM 1846 C C . THR A 1 231 ? 3.709 16.826 16.525 1.00 92.00 231 THR A C 1
ATOM 1848 O O . THR A 1 231 ? 3.899 16.870 17.739 1.00 92.00 231 THR A O 1
ATOM 1851 N N . SER A 1 232 ? 2.535 17.165 15.977 1.00 95.00 232 SER A N 1
ATOM 1852 C CA . SER A 1 232 ? 1.398 17.721 16.721 1.00 95.00 232 SER A CA 1
ATOM 1853 C C . SER A 1 232 ? 0.095 16.992 16.407 1.00 95.00 232 SER A C 1
ATOM 1855 O O . SER A 1 232 ? -0.399 17.022 15.280 1.00 95.00 232 SER A O 1
ATOM 1857 N N . PHE A 1 233 ? -0.511 16.409 17.446 1.00 96.69 233 PHE A N 1
ATOM 1858 C CA . PHE A 1 233 ? -1.838 15.795 17.373 1.00 96.69 233 PHE A CA 1
ATOM 1859 C C . PHE A 1 233 ? -2.900 16.771 16.850 1.00 96.69 233 PHE A C 1
ATOM 1861 O O . PHE A 1 233 ? -3.696 16.415 15.987 1.00 96.69 233 PHE A O 1
ATOM 1868 N N . GLN A 1 234 ? -2.897 18.014 17.348 1.00 96.44 234 GLN A N 1
ATOM 1869 C CA . GLN A 1 234 ? -3.898 19.018 16.974 1.00 96.44 234 GLN A CA 1
ATOM 1870 C C . GLN A 1 234 ? -3.762 19.434 15.512 1.00 96.44 234 GLN A C 1
ATOM 1872 O O . GLN A 1 234 ? -4.770 19.570 14.824 1.00 96.44 234 GLN A O 1
ATOM 1877 N N . LYS A 1 235 ? -2.522 19.584 15.024 1.00 93.44 235 LYS A N 1
ATOM 1878 C CA . LYS A 1 235 ? -2.274 19.874 13.609 1.00 93.44 235 LYS A CA 1
ATOM 1879 C C . LYS A 1 235 ? -2.753 18.719 12.735 1.00 93.44 235 LYS A C 1
ATOM 1881 O O . LYS A 1 235 ? -3.507 18.952 11.802 1.00 93.44 235 LYS A O 1
ATOM 1886 N N . T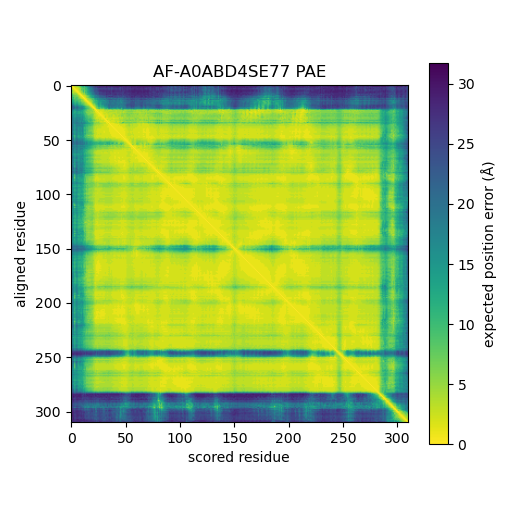YR A 1 236 ? -2.386 17.482 13.071 1.00 95.19 236 TYR A N 1
ATOM 1887 C CA . TYR A 1 236 ? -2.805 16.327 12.280 1.00 95.19 236 TYR A CA 1
ATOM 1888 C C . TYR A 1 236 ? -4.335 16.166 12.262 1.00 95.19 236 TYR A C 1
ATOM 1890 O O . TYR A 1 236 ? -4.930 15.983 11.202 1.00 95.19 236 TYR A O 1
ATOM 1898 N N . LEU A 1 237 ? -4.998 16.314 13.413 1.00 95.44 237 LEU A N 1
ATOM 1899 C CA . LEU A 1 237 ? -6.458 16.289 13.494 1.00 95.44 237 LEU A CA 1
ATOM 1900 C C . LEU A 1 237 ? -7.102 17.409 12.662 1.00 95.44 237 LEU A C 1
ATOM 1902 O O . LEU A 1 237 ? -8.099 17.171 11.980 1.00 95.44 237 LEU A O 1
ATOM 1906 N N . HIS A 1 238 ? -6.545 18.621 12.721 1.00 93.31 238 HIS A N 1
ATOM 1907 C CA . HIS A 1 238 ? -7.001 19.756 11.926 1.00 93.31 238 HIS A CA 1
ATOM 1908 C C . HIS A 1 238 ? -6.871 19.470 10.424 1.00 93.31 238 HIS A C 1
ATOM 1910 O O . HIS A 1 238 ? -7.856 19.591 9.697 1.00 93.31 238 HIS A O 1
ATOM 1916 N N . ASP A 1 239 ? -5.693 19.035 9.978 1.00 92.50 239 ASP A N 1
ATOM 1917 C CA . ASP A 1 239 ? -5.399 18.766 8.569 1.00 92.50 239 ASP A CA 1
ATOM 1918 C C . ASP A 1 239 ? -6.288 17.644 8.022 1.00 92.50 239 ASP A C 1
ATOM 1920 O O . ASP A 1 239 ? -6.870 17.767 6.948 1.00 92.50 239 ASP A O 1
ATOM 1924 N N . LEU A 1 240 ? -6.509 16.580 8.798 1.00 91.75 240 LEU A N 1
ATOM 1925 C CA . LEU A 1 240 ? -7.376 15.487 8.366 1.00 91.75 240 LEU A CA 1
ATOM 1926 C C . LEU A 1 240 ? -8.856 15.899 8.287 1.00 91.75 240 LEU A C 1
ATOM 1928 O O . LEU A 1 240 ? -9.630 15.324 7.516 1.00 91.75 240 LEU A O 1
ATOM 1932 N N . LYS A 1 241 ? -9.265 16.897 9.079 1.00 91.19 241 LYS A N 1
ATOM 1933 C CA . LYS A 1 241 ? -10.640 17.403 9.108 1.00 91.19 241 LYS A CA 1
ATOM 1934 C C . LYS A 1 241 ? -10.921 18.448 8.032 1.00 91.19 241 LYS A C 1
ATOM 1936 O O . LYS A 1 241 ? -12.016 18.442 7.470 1.00 91.19 241 LYS A O 1
ATOM 1941 N N . TYR A 1 242 ? -9.973 19.342 7.768 1.00 89.81 242 TYR A N 1
ATOM 1942 C CA . TYR A 1 242 ? -10.194 20.528 6.935 1.00 89.81 242 TYR A CA 1
ATOM 1943 C C . TYR A 1 242 ? -9.333 20.573 5.665 1.00 89.81 242 TYR A C 1
ATOM 1945 O O . TYR A 1 242 ? -9.647 21.344 4.757 1.00 89.81 242 TYR A O 1
ATOM 1953 N N . GLY A 1 243 ? -8.332 19.700 5.570 1.00 89.81 243 GLY A N 1
ATOM 1954 C CA . GLY A 1 243 ? -7.298 19.670 4.540 1.00 89.81 243 GLY A CA 1
ATOM 1955 C C . GLY A 1 243 ? -5.954 20.175 5.071 1.00 89.81 243 GLY A C 1
ATOM 1956 O O . GLY A 1 243 ? -5.920 21.044 5.948 1.00 89.81 243 GLY A O 1
ATOM 1957 N N . SER A 1 244 ? -4.851 19.619 4.565 1.00 83.88 244 SER A N 1
ATOM 1958 C CA . SER A 1 244 ? -3.506 20.153 4.815 1.00 83.88 244 SER A CA 1
ATOM 1959 C C . SER A 1 244 ? -3.321 21.429 3.985 1.00 83.88 244 SER A C 1
ATOM 1961 O O . SER A 1 244 ? -3.853 21.539 2.896 1.00 83.88 244 SER A O 1
ATOM 1963 N N . GLY A 1 245 ? -2.656 22.462 4.505 1.00 76.31 245 GLY A N 1
ATOM 1964 C CA . GLY A 1 245 ? -2.492 23.733 3.777 1.00 76.31 245 GLY A CA 1
ATOM 1965 C C . GLY A 1 245 ? -1.711 23.623 2.450 1.00 76.31 245 GLY A C 1
ATOM 1966 O O . GLY A 1 245 ? -1.281 22.547 2.050 1.00 76.31 245 GLY A O 1
ATOM 1967 N N . LYS A 1 246 ? -1.468 24.776 1.803 1.00 59.53 246 LYS A N 1
ATOM 1968 C CA . LYS A 1 246 ? -0.928 24.939 0.430 1.00 59.53 246 LYS A CA 1
ATOM 1969 C C . LYS A 1 246 ? 0.549 24.538 0.200 1.00 59.53 246 LYS A C 1
ATOM 1971 O O . LYS A 1 246 ? 1.237 25.199 -0.578 1.00 59.53 246 LYS A O 1
ATOM 1976 N N . ASP A 1 247 ? 1.059 23.500 0.847 1.00 57.66 247 ASP A N 1
ATOM 1977 C CA . ASP A 1 247 ? 2.375 22.947 0.506 1.00 57.66 247 ASP A CA 1
ATOM 1978 C C . ASP A 1 247 ? 2.249 21.897 -0.618 1.00 57.66 247 ASP A C 1
ATOM 1980 O O . ASP A 1 247 ? 1.151 21.499 -1.003 1.00 57.66 247 ASP A O 1
ATOM 1984 N N . ASN A 1 248 ? 3.373 21.413 -1.160 1.00 46.84 248 ASN A N 1
ATOM 1985 C CA . ASN A 1 248 ? 3.417 20.484 -2.309 1.00 46.84 248 ASN A CA 1
ATOM 1986 C C . ASN A 1 248 ? 2.724 19.115 -2.089 1.00 46.84 248 ASN A C 1
ATOM 1988 O O . ASN A 1 248 ? 2.660 18.329 -3.033 1.00 46.84 248 ASN A O 1
ATOM 1992 N N . ASN A 1 249 ? 2.201 18.859 -0.883 1.00 62.88 249 ASN A N 1
ATOM 1993 C CA . ASN A 1 249 ? 1.444 17.671 -0.480 1.00 62.88 249 ASN A CA 1
ATOM 1994 C C . ASN A 1 249 ? 0.071 18.030 0.147 1.00 62.88 249 ASN A C 1
ATOM 1996 O O . ASN A 1 249 ? -0.411 17.328 1.041 1.00 62.88 249 ASN A O 1
ATOM 2000 N N . ASP A 1 250 ? -0.538 19.146 -0.277 1.00 81.50 250 ASP A N 1
ATOM 2001 C CA . ASP A 1 250 ? -1.917 19.515 0.084 1.00 81.50 250 ASP A CA 1
ATOM 2002 C C . ASP A 1 250 ? -2.878 18.369 -0.278 1.00 81.50 250 ASP A C 1
ATOM 2004 O O . ASP A 1 250 ? -2.844 17.806 -1.380 1.00 81.50 250 ASP A O 1
ATOM 2008 N N . TYR A 1 251 ? -3.730 18.009 0.673 1.00 87.88 251 TYR A N 1
ATOM 2009 C CA . TYR A 1 251 ? -4.797 17.055 0.482 1.00 87.88 251 TYR A CA 1
ATOM 2010 C C . TYR A 1 251 ? -6.085 17.558 1.117 1.00 87.88 251 TYR A C 1
ATOM 2012 O O . TYR A 1 251 ? -6.107 18.214 2.157 1.00 87.88 251 TYR A O 1
ATOM 2020 N N . LYS A 1 252 ? -7.202 17.106 0.547 1.00 90.06 252 LYS A N 1
ATOM 2021 C CA . LYS A 1 252 ? -8.521 17.223 1.158 1.00 90.06 252 LYS A CA 1
ATOM 2022 C C . LYS A 1 252 ? -9.239 15.890 1.061 1.00 90.06 252 LYS A C 1
ATOM 2024 O O . LYS A 1 252 ? -9.513 15.412 -0.036 1.00 90.06 252 LYS A O 1
ATOM 2029 N N . VAL A 1 253 ? -9.586 15.323 2.215 1.00 91.06 253 VAL A N 1
ATOM 2030 C CA . VAL A 1 253 ? -10.379 14.091 2.273 1.00 91.06 253 VAL A CA 1
ATOM 2031 C C . VAL A 1 253 ? -11.741 14.350 1.637 1.00 91.06 253 VAL A C 1
ATOM 2033 O O . VAL A 1 253 ? -12.497 15.213 2.089 1.00 91.06 253 VAL A O 1
ATOM 2036 N N . THR A 1 254 ? -12.051 13.601 0.580 1.00 88.56 254 THR A N 1
ATOM 2037 C CA . THR A 1 254 ? -13.302 13.716 -0.166 1.00 88.56 254 THR A CA 1
ATOM 2038 C C . THR A 1 254 ? -13.957 12.348 -0.399 1.00 88.56 254 THR A C 1
ATOM 2040 O O . THR A 1 254 ? -13.438 11.307 -0.002 1.00 88.56 254 THR A O 1
ATOM 2043 N N . ASN A 1 255 ? -15.130 12.325 -1.032 1.00 87.25 255 ASN A N 1
ATOM 2044 C CA . ASN A 1 255 ? -15.805 11.084 -1.400 1.00 87.25 255 ASN A CA 1
ATOM 2045 C C . ASN A 1 255 ? -14.913 10.256 -2.333 1.00 87.25 255 ASN A C 1
ATOM 2047 O O . ASN A 1 255 ? -14.406 10.762 -3.342 1.00 87.25 255 ASN A O 1
ATOM 2051 N N . GLY A 1 256 ? -14.742 8.985 -1.977 1.00 87.69 256 GLY A N 1
ATOM 2052 C CA . GLY A 1 256 ? -13.906 8.026 -2.681 1.00 87.69 256 GLY A CA 1
ATOM 2053 C C . GLY A 1 256 ? -12.415 8.118 -2.382 1.00 87.69 256 GLY A C 1
ATOM 2054 O O . GLY A 1 256 ? -11.661 7.382 -3.023 1.00 87.69 256 GLY A O 1
ATOM 2055 N N . SER A 1 257 ? -11.991 8.982 -1.449 1.00 92.56 257 SER A N 1
ATOM 2056 C CA . SER A 1 257 ? -10.580 9.108 -1.083 1.00 92.56 257 SER A CA 1
ATOM 2057 C C . SER A 1 257 ? -10.002 7.798 -0.548 1.00 92.56 257 SER A C 1
ATOM 2059 O O . SER A 1 257 ? -10.609 7.113 0.283 1.00 92.56 257 SER A O 1
ATOM 2061 N N . VAL A 1 258 ? -8.804 7.482 -1.027 1.00 94.75 258 VAL A N 1
ATOM 2062 C CA . VAL A 1 258 ? -7.898 6.447 -0.546 1.00 94.75 258 VAL A CA 1
ATOM 2063 C C . VAL A 1 258 ? -6.845 7.134 0.319 1.00 94.75 258 VAL A C 1
ATOM 2065 O O . VAL A 1 258 ? -5.931 7.788 -0.177 1.00 94.75 258 VAL A O 1
ATOM 2068 N N . ILE A 1 259 ? -7.014 6.997 1.633 1.00 95.44 259 ILE A N 1
ATOM 2069 C CA . ILE A 1 259 ? -6.217 7.689 2.644 1.00 95.44 259 ILE A CA 1
ATOM 2070 C C . ILE A 1 259 ? -5.034 6.811 3.033 1.00 95.44 259 ILE A C 1
ATOM 2072 O O . ILE A 1 259 ? -5.229 5.736 3.607 1.00 95.44 259 ILE A O 1
ATOM 2076 N N . VAL A 1 260 ? -3.830 7.280 2.727 1.00 96.50 260 VAL A N 1
ATOM 2077 C CA . VAL A 1 260 ? -2.543 6.667 3.052 1.00 96.50 260 VAL A CA 1
ATOM 2078 C C . VAL A 1 260 ? -2.087 7.153 4.424 1.00 96.50 260 VAL A C 1
ATOM 2080 O O . VAL A 1 260 ? -1.868 8.345 4.640 1.00 96.50 260 VAL A O 1
ATOM 2083 N N . MET A 1 261 ? -1.987 6.207 5.349 1.00 97.88 261 MET A N 1
ATOM 2084 C CA . MET A 1 261 ? -1.472 6.348 6.711 1.00 97.88 261 MET A CA 1
ATOM 2085 C C . MET A 1 261 ? -0.496 5.196 6.967 1.00 97.88 261 MET A C 1
ATOM 2087 O O . MET A 1 261 ? -0.365 4.306 6.129 1.00 97.88 261 MET A O 1
ATOM 2091 N N . HIS A 1 262 ? 0.146 5.158 8.129 1.00 98.25 262 HIS A N 1
ATOM 2092 C CA . HIS A 1 262 ? 1.143 4.140 8.447 1.00 98.25 262 HIS A CA 1
ATOM 2093 C C . HIS A 1 262 ? 0.788 3.393 9.729 1.00 98.25 262 HIS A C 1
ATOM 2095 O O . HIS A 1 262 ? 0.117 3.911 10.625 1.00 98.25 262 HIS A O 1
ATOM 2101 N N . MET A 1 263 ? 1.254 2.147 9.817 1.00 96.69 263 MET A N 1
ATOM 2102 C CA . MET A 1 263 ? 1.157 1.339 11.038 1.00 96.69 263 MET A CA 1
ATOM 2103 C C . MET A 1 263 ? 2.442 1.363 11.881 1.00 96.69 263 MET A C 1
ATOM 2105 O O . MET A 1 263 ? 2.569 0.592 12.829 1.00 96.69 263 MET A O 1
ATOM 2109 N N . LEU A 1 264 ? 3.386 2.246 11.545 1.00 95.38 264 LEU A N 1
ATOM 2110 C CA . LEU A 1 264 ? 4.677 2.425 12.210 1.00 95.38 264 LEU A CA 1
ATOM 2111 C C . LEU A 1 264 ? 4.555 3.017 13.626 1.00 95.38 264 LEU A C 1
ATOM 2113 O O . LEU A 1 264 ? 3.581 3.687 13.962 1.00 95.38 264 LEU A O 1
ATOM 2117 N N . GLU A 1 265 ? 5.597 2.839 14.441 1.00 93.50 265 GLU A N 1
ATOM 2118 C CA . GLU A 1 265 ? 5.663 3.389 15.806 1.00 93.50 265 GLU A CA 1
ATOM 2119 C C . GLU A 1 265 ? 5.688 4.929 15.830 1.00 93.50 265 GLU A C 1
ATOM 2121 O O . GLU A 1 265 ? 5.084 5.567 16.692 1.00 93.50 265 GLU A O 1
ATOM 2126 N N . ASN A 1 266 ? 6.364 5.551 14.859 1.00 94.25 266 ASN A N 1
ATOM 2127 C CA . ASN A 1 266 ? 6.450 7.008 14.743 1.00 94.25 266 ASN A CA 1
ATOM 2128 C C . ASN A 1 266 ? 5.160 7.654 14.207 1.00 94.25 266 ASN A C 1
ATOM 2130 O O . ASN A 1 266 ? 4.954 8.842 14.448 1.00 94.25 266 ASN A O 1
ATOM 2134 N N . ALA A 1 267 ? 4.233 6.887 13.618 1.00 96.38 267 ALA A N 1
ATOM 2135 C CA . ALA A 1 267 ? 2.865 7.319 13.300 1.00 96.38 267 ALA A CA 1
ATOM 2136 C C . ALA A 1 267 ? 1.961 7.355 14.557 1.00 96.38 267 ALA A C 1
ATOM 2138 O O . ALA A 1 267 ? 0.804 6.926 14.573 1.00 96.38 267 ALA A O 1
ATOM 2139 N N . LYS A 1 268 ? 2.504 7.884 15.660 1.00 94.81 268 LYS A N 1
ATOM 2140 C CA . LYS A 1 268 ? 1.986 7.762 17.035 1.00 94.81 268 LYS A CA 1
ATOM 2141 C C . LYS A 1 268 ? 0.583 8.334 17.259 1.00 94.81 268 LYS A C 1
ATOM 2143 O O . LYS A 1 268 ? -0.086 7.957 18.221 1.00 94.81 268 LYS A O 1
ATOM 2148 N N . TYR A 1 269 ? 0.131 9.248 16.399 1.00 97.69 269 TYR A N 1
ATOM 2149 C CA . TYR A 1 269 ? -1.167 9.918 16.529 1.00 97.69 269 TYR A CA 1
ATOM 2150 C C . TYR A 1 269 ? -2.276 9.298 15.672 1.00 97.69 269 TYR A C 1
ATOM 2152 O O . TYR A 1 269 ? -3.445 9.613 15.893 1.00 97.69 269 TYR A O 1
ATOM 2160 N N . THR A 1 270 ? -1.958 8.402 14.734 1.00 98.00 270 THR A N 1
ATOM 2161 C CA . THR A 1 270 ? -2.909 7.913 13.720 1.00 98.00 270 THR A CA 1
ATOM 2162 C C . THR A 1 270 ? -4.137 7.252 14.327 1.00 98.00 270 THR A C 1
ATOM 2164 O O . THR A 1 270 ? -5.261 7.635 14.004 1.00 98.00 270 THR A O 1
ATOM 2167 N N . ALA A 1 271 ? -3.959 6.334 15.279 1.00 98.00 271 ALA A N 1
ATOM 2168 C CA . ALA A 1 271 ? -5.087 5.692 15.952 1.00 98.00 271 ALA A CA 1
ATOM 2169 C C . ALA A 1 271 ? -5.983 6.707 16.691 1.00 98.00 271 ALA A C 1
ATOM 2171 O O . ALA A 1 271 ? -7.206 6.655 16.579 1.00 98.00 271 ALA A O 1
ATOM 2172 N N . GLN A 1 272 ? -5.386 7.666 17.407 1.00 98.19 272 GLN A N 1
ATOM 2173 C CA . GLN A 1 272 ? -6.123 8.662 18.195 1.00 98.19 272 GLN A CA 1
ATOM 2174 C C . GLN A 1 272 ? -6.917 9.622 17.303 1.00 98.19 272 GLN A C 1
ATOM 2176 O O . GLN A 1 272 ? -8.076 9.921 17.582 1.00 98.19 272 GLN A O 1
ATOM 2181 N N . VAL A 1 273 ? -6.308 10.080 16.206 1.00 98.00 273 VAL A N 1
ATOM 2182 C CA . VAL A 1 273 ? -6.970 10.952 15.231 1.00 98.00 273 VAL A CA 1
ATOM 2183 C C . VAL A 1 273 ? -8.126 10.213 14.551 1.00 98.00 273 VAL A C 1
ATOM 2185 O O . VAL A 1 273 ? -9.219 10.769 14.429 1.00 98.00 273 VAL A O 1
ATOM 2188 N N . LEU A 1 274 ? -7.943 8.941 14.181 1.00 97.62 274 LEU A N 1
ATOM 2189 C CA . LEU A 1 274 ? -9.012 8.123 13.601 1.00 97.62 274 LEU A CA 1
ATOM 2190 C C . LEU A 1 274 ? -10.174 7.881 14.568 1.00 97.62 274 LEU A C 1
ATOM 2192 O O . LEU A 1 274 ? -11.326 7.878 14.130 1.00 97.62 274 LEU A O 1
ATOM 2196 N N . ASP A 1 275 ? -9.906 7.730 15.868 1.00 97.75 275 ASP A N 1
ATOM 2197 C CA . ASP A 1 275 ? -10.955 7.543 16.876 1.00 97.75 275 ASP A CA 1
ATOM 2198 C C . ASP A 1 275 ? -11.931 8.735 16.926 1.00 97.75 275 ASP A C 1
ATOM 2200 O O . ASP A 1 275 ? -13.124 8.561 17.186 1.00 97.75 275 ASP A O 1
ATOM 2204 N N . ILE A 1 276 ? -11.443 9.935 16.596 1.00 96.94 276 ILE A N 1
ATOM 2205 C CA . ILE A 1 276 ? -12.244 11.161 16.483 1.00 96.94 276 ILE A CA 1
ATOM 2206 C C . ILE A 1 276 ? -12.862 11.300 15.088 1.00 96.94 276 ILE A C 1
ATOM 2208 O O . ILE A 1 276 ? -14.042 11.636 14.959 1.00 96.94 276 ILE A O 1
ATOM 2212 N N . MET A 1 277 ? -12.083 11.055 14.033 1.00 94.81 277 MET A N 1
ATOM 2213 C CA . MET A 1 277 ? -12.490 11.367 12.661 1.00 94.81 277 MET A CA 1
ATOM 2214 C C . MET A 1 277 ? -13.483 10.370 12.069 1.00 94.81 277 MET A C 1
ATOM 2216 O O . MET A 1 277 ? -14.369 10.778 11.317 1.00 94.81 277 MET A O 1
ATOM 2220 N N . ILE A 1 278 ? -13.424 9.089 12.443 1.00 93.56 278 ILE A N 1
ATOM 2221 C CA . ILE A 1 278 ? -14.369 8.086 11.934 1.00 93.56 278 ILE A CA 1
ATOM 2222 C C . ILE A 1 278 ? -15.832 8.461 12.262 1.00 93.56 278 ILE A C 1
ATOM 2224 O O . ILE A 1 278 ? -16.657 8.466 11.341 1.00 93.56 278 ILE A O 1
ATOM 2228 N N . PRO A 1 279 ? -16.196 8.829 13.509 1.00 91.38 279 PRO A N 1
ATOM 2229 C CA . PRO A 1 279 ? -17.529 9.351 13.814 1.00 91.38 279 PRO A CA 1
ATOM 2230 C C . PRO A 1 279 ? -17.907 10.605 13.021 1.00 91.38 279 PRO A C 1
ATOM 2232 O O . PRO A 1 279 ? -19.059 10.728 12.601 1.00 91.38 279 PRO A O 1
ATOM 2235 N N . VAL A 1 280 ? -16.960 11.529 12.812 1.00 89.25 280 VAL A N 1
ATOM 2236 C CA . VAL A 1 280 ? -17.187 12.766 12.045 1.00 89.25 280 VAL A CA 1
ATOM 2237 C C . VAL A 1 280 ? -17.555 12.434 10.601 1.00 89.25 280 VAL A C 1
ATOM 2239 O O . VAL A 1 280 ? -18.571 12.923 10.102 1.00 89.25 280 VAL A O 1
ATOM 2242 N N . TRP A 1 281 ? -16.789 11.555 9.953 1.00 88.31 281 TRP A N 1
ATOM 2243 C CA . TRP A 1 281 ? -17.066 11.123 8.587 1.00 88.31 281 TRP A CA 1
ATOM 2244 C C . TRP A 1 281 ? -18.388 10.354 8.487 1.00 88.31 281 TRP A C 1
ATOM 2246 O O . TRP A 1 281 ? -19.170 10.626 7.581 1.00 88.31 281 TRP A O 1
ATOM 2256 N N . LYS A 1 282 ? -18.705 9.471 9.446 1.00 83.00 282 LYS A N 1
ATOM 2257 C CA . LYS A 1 282 ? -19.979 8.724 9.470 1.00 83.00 282 LYS A CA 1
ATOM 2258 C C . LYS A 1 282 ? -21.219 9.602 9.657 1.00 83.00 282 LYS A C 1
ATOM 2260 O O . LYS A 1 282 ? -22.252 9.312 9.068 1.00 83.00 282 LYS A O 1
ATOM 2265 N N . LYS A 1 283 ? -21.147 10.654 10.482 1.00 75.12 283 LYS A N 1
ATOM 2266 C CA . LYS A 1 283 ? -22.290 11.553 10.750 1.00 75.12 283 LYS A CA 1
ATOM 2267 C C . LYS A 1 283 ? -22.544 12.563 9.628 1.00 75.12 283 LYS A C 1
ATOM 2269 O O . LYS A 1 283 ? -23.584 13.211 9.621 1.00 75.12 283 LYS A O 1
ATOM 2274 N N . GLY A 1 284 ? -21.602 12.726 8.700 1.00 60.78 284 GLY A N 1
ATOM 2275 C CA . GLY A 1 284 ? -21.747 13.555 7.504 1.00 60.78 284 GLY A CA 1
ATOM 2276 C C . GLY A 1 284 ? -21.912 15.065 7.725 1.00 60.78 284 GLY A C 1
ATOM 2277 O O . GLY A 1 284 ? -22.160 15.781 6.761 1.00 60.78 284 GLY A O 1
ATOM 2278 N N . ALA A 1 285 ? -21.780 15.576 8.953 1.00 44.06 285 ALA A N 1
ATOM 2279 C CA . ALA A 1 285 ? -22.254 16.923 9.279 1.00 44.06 285 ALA A CA 1
ATOM 2280 C C . ALA A 1 285 ? -21.269 18.071 8.980 1.00 44.06 285 ALA A C 1
ATOM 2282 O O . ALA A 1 285 ? -21.709 19.214 8.942 1.00 44.06 285 ALA A O 1
ATOM 2283 N N . THR A 1 286 ? -19.962 17.832 8.779 1.00 43.28 286 THR A N 1
ATOM 2284 C CA . THR A 1 286 ? -19.003 18.957 8.61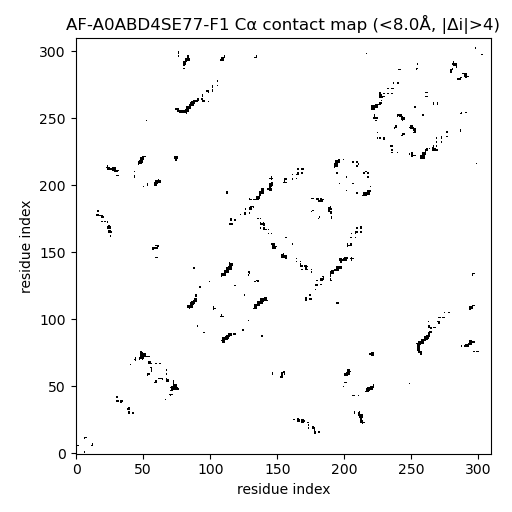0 1.00 43.28 286 THR A CA 1
ATOM 2285 C C . THR A 1 286 ? -17.885 18.798 7.575 1.00 43.28 286 THR A C 1
ATOM 2287 O O . THR A 1 286 ? -17.170 19.767 7.348 1.00 43.28 286 THR A O 1
ATOM 2290 N N . ALA A 1 287 ? -17.740 17.660 6.886 1.00 46.78 287 ALA A N 1
ATOM 2291 C CA . ALA A 1 287 ? -16.746 17.551 5.801 1.00 46.78 287 ALA A CA 1
ATOM 2292 C C . ALA A 1 287 ? -17.232 16.779 4.566 1.00 46.78 287 ALA A C 1
ATOM 2294 O O . ALA A 1 287 ? -16.826 17.102 3.454 1.00 46.78 287 ALA A O 1
ATOM 2295 N N . LEU A 1 288 ? -18.132 15.802 4.731 1.00 42.34 288 LEU A N 1
ATOM 2296 C CA . LEU A 1 288 ? -18.626 14.962 3.638 1.00 42.34 288 LEU A CA 1
ATOM 2297 C C . LEU A 1 288 ? -20.095 14.575 3.858 1.00 42.34 288 LEU A C 1
ATOM 2299 O O . LEU A 1 288 ? -20.364 13.636 4.606 1.00 42.34 288 LEU A O 1
ATOM 2303 N N . PRO A 1 289 ? -21.064 15.270 3.236 1.00 35.09 289 PRO A N 1
ATOM 2304 C CA . PRO A 1 289 ? -22.474 14.936 3.391 1.00 35.09 289 PRO A CA 1
ATOM 2305 C C . PRO A 1 289 ? -22.771 13.495 2.941 1.00 35.09 289 PRO A C 1
ATOM 2307 O O . PRO A 1 289 ? -22.713 13.186 1.752 1.00 35.09 289 PRO A O 1
ATOM 2310 N N 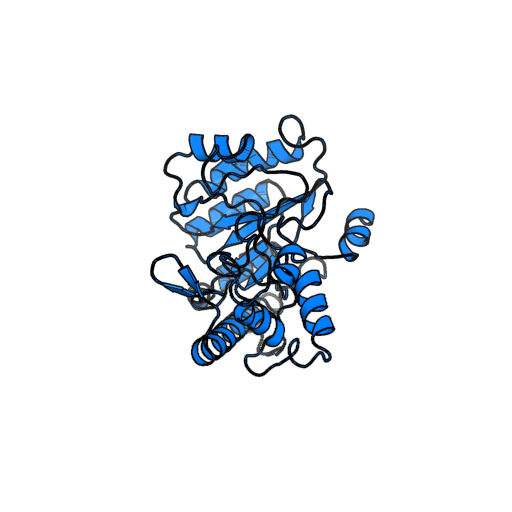. GLY A 1 290 ? -23.136 12.631 3.898 1.00 37.00 290 GLY A N 1
ATOM 2311 C CA . GLY A 1 290 ? -23.819 11.349 3.686 1.00 37.00 290 GLY A CA 1
ATOM 2312 C C . GLY A 1 290 ? -22.971 10.091 3.455 1.00 37.00 290 GLY A C 1
ATOM 2313 O O . GLY A 1 290 ? -23.381 9.252 2.653 1.00 37.00 290 GLY A O 1
ATOM 2314 N N . LEU A 1 291 ? -21.828 9.938 4.130 1.00 40.91 291 LEU A N 1
ATOM 2315 C CA . LEU A 1 291 ? -21.051 8.690 4.132 1.00 40.91 291 LEU A CA 1
ATOM 2316 C C . LEU A 1 291 ? -21.921 7.487 4.540 1.00 40.91 291 LEU A C 1
ATOM 2318 O O . LEU A 1 291 ? -22.449 7.448 5.648 1.00 40.91 291 LEU A O 1
ATOM 2322 N N . THR A 1 292 ? -22.042 6.485 3.669 1.00 37.25 292 THR A N 1
ATOM 2323 C CA . THR A 1 292 ? -22.820 5.265 3.957 1.00 37.25 292 THR A CA 1
ATOM 2324 C C . THR A 1 292 ? -21.941 4.088 4.378 1.00 37.25 292 THR A C 1
ATOM 2326 O O . THR A 1 292 ? -22.442 3.141 4.983 1.00 37.25 292 THR A O 1
ATOM 2329 N N . SER A 1 293 ? -20.629 4.119 4.100 1.00 48.12 293 SER A N 1
ATOM 2330 C CA . SER A 1 293 ? -19.702 3.047 4.491 1.00 48.12 293 SER A CA 1
ATOM 2331 C C . SER A 1 293 ? -18.226 3.468 4.452 1.00 48.12 293 SER A C 1
ATOM 2333 O O . SER A 1 293 ? -17.865 4.442 3.800 1.00 48.12 293 SER A O 1
ATOM 2335 N N . ILE A 1 294 ? -17.366 2.707 5.137 1.00 55.62 294 ILE A N 1
ATOM 2336 C CA . ILE A 1 294 ? -15.921 2.669 4.870 1.00 55.62 294 ILE A CA 1
ATOM 2337 C C . ILE A 1 294 ? -15.650 1.362 4.128 1.00 55.62 294 ILE A C 1
ATOM 2339 O O . ILE A 1 294 ? -16.115 0.293 4.540 1.00 55.62 294 ILE A O 1
ATOM 2343 N N . GLY A 1 295 ? -15.005 1.488 2.974 1.00 52.78 295 GLY A N 1
ATOM 2344 C CA . GLY A 1 295 ? -14.885 0.437 1.978 1.00 52.78 295 GLY A CA 1
ATOM 2345 C C . GLY A 1 295 ? -13.589 -0.349 2.107 1.00 52.78 295 GLY A C 1
ATOM 2346 O O . GLY A 1 295 ? -12.585 0.132 2.619 1.00 52.78 295 GLY A O 1
ATOM 2347 N N . ARG A 1 296 ? -13.622 -1.571 1.584 1.00 55.16 296 ARG A N 1
ATOM 2348 C CA . ARG A 1 296 ? -12.430 -2.336 1.208 1.00 55.16 296 ARG A CA 1
ATOM 2349 C C . ARG A 1 296 ? -12.058 -1.946 -0.221 1.00 55.16 296 ARG A C 1
ATOM 2351 O O . ARG A 1 296 ? -12.988 -1.667 -0.985 1.00 55.16 296 ARG A O 1
ATOM 2358 N N . LEU A 1 297 ? -10.779 -1.927 -0.593 1.00 54.66 297 LEU A N 1
ATOM 2359 C CA . LEU A 1 297 ? -10.411 -1.658 -1.982 1.00 54.66 297 LEU A CA 1
ATOM 2360 C C . LEU A 1 297 ? -10.968 -2.807 -2.834 1.00 54.66 297 LEU A C 1
ATOM 2362 O O . LEU A 1 297 ? -10.533 -3.945 -2.776 1.00 54.66 297 LEU A O 1
ATOM 2366 N N . ILE A 1 298 ? -12.039 -2.534 -3.567 1.00 48.91 298 ILE A N 1
ATOM 2367 C CA . ILE A 1 298 ? -12.560 -3.443 -4.585 1.00 48.91 298 ILE A CA 1
ATOM 2368 C C . ILE A 1 298 ? -12.584 -2.599 -5.845 1.00 48.91 298 ILE A C 1
ATOM 2370 O O . ILE A 1 298 ? -13.475 -1.754 -5.973 1.00 48.91 298 ILE A O 1
ATOM 2374 N N . PRO A 1 299 ? -11.599 -2.717 -6.737 1.00 40.38 299 PRO A N 1
ATOM 2375 C CA . PRO A 1 299 ? -11.577 -1.861 -7.911 1.00 40.38 299 PRO A CA 1
ATOM 2376 C C . PRO A 1 299 ? -12.576 -2.359 -8.973 1.00 40.38 299 PRO A C 1
ATOM 2378 O O . PRO A 1 299 ? -12.709 -3.554 -9.233 1.00 40.38 299 PRO A O 1
ATOM 2381 N N . GLY A 1 300 ? -13.290 -1.434 -9.623 1.00 37.97 300 GLY A N 1
ATOM 2382 C CA . GLY A 1 300 ? -14.129 -1.715 -10.798 1.00 37.97 300 GLY A CA 1
ATOM 2383 C C . GLY A 1 300 ? -15.588 -2.128 -10.532 1.00 37.97 300 GLY A C 1
ATOM 2384 O O . GLY A 1 300 ? -16.094 -2.066 -9.413 1.00 37.97 300 GLY A O 1
ATOM 2385 N N . LYS A 1 301 ? -16.301 -2.517 -11.612 1.00 35.12 301 LYS A N 1
ATOM 2386 C CA . LYS A 1 301 ? -17.773 -2.737 -11.709 1.00 35.12 301 LYS A CA 1
ATOM 2387 C C . LYS A 1 301 ? -18.399 -3.611 -10.601 1.00 35.12 301 LYS A C 1
ATOM 2389 O O . LYS A 1 301 ? -19.624 -3.608 -10.459 1.00 35.12 301 LYS A O 1
ATOM 2394 N N . GLU A 1 302 ? -17.603 -4.329 -9.816 1.00 39.94 302 GLU A N 1
ATOM 2395 C CA . GLU A 1 302 ? -18.047 -5.110 -8.660 1.00 39.94 302 GLU A CA 1
ATOM 2396 C C . GLU A 1 302 ? -18.512 -4.253 -7.467 1.00 39.94 302 GLU A C 1
ATOM 2398 O O . GLU A 1 302 ? -19.399 -4.698 -6.732 1.00 39.94 302 GLU A O 1
ATOM 2403 N N . GLN A 1 303 ? -18.059 -2.995 -7.327 1.00 41.00 303 GLN A N 1
ATOM 2404 C CA . GLN A 1 303 ? -18.591 -2.070 -6.306 1.00 41.00 303 GLN A CA 1
ATOM 2405 C C . GLN A 1 303 ? -20.106 -1.864 -6.442 1.00 41.00 303 GLN A C 1
ATOM 2407 O O . GLN A 1 303 ? -20.836 -1.934 -5.450 1.00 41.00 303 GLN A O 1
ATOM 2412 N N . LYS A 1 304 ? -20.616 -1.726 -7.679 1.00 33.16 304 LYS A N 1
ATOM 2413 C CA . LYS A 1 304 ? -22.057 -1.539 -7.938 1.00 33.16 304 LYS A CA 1
ATOM 2414 C C . LYS A 1 304 ? -22.907 -2.728 -7.475 1.00 33.16 304 LYS A C 1
ATOM 2416 O O . LYS A 1 304 ? -24.085 -2.544 -7.177 1.00 33.16 304 LYS A O 1
ATOM 2421 N N . LYS A 1 305 ? -22.337 -3.939 -7.415 1.00 34.41 305 LYS A N 1
ATOM 2422 C CA . LYS A 1 305 ? -23.022 -5.140 -6.904 1.00 34.41 305 LYS A CA 1
ATOM 2423 C C . LYS A 1 305 ? -22.873 -5.297 -5.389 1.00 34.41 305 LYS A C 1
ATOM 2425 O O . LYS A 1 305 ? -23.805 -5.781 -4.755 1.00 34.41 305 LYS A O 1
ATOM 2430 N N . ALA A 1 306 ? -21.740 -4.892 -4.813 1.00 37.53 306 ALA A N 1
ATOM 2431 C CA . ALA A 1 306 ? -21.478 -5.015 -3.378 1.00 37.53 306 ALA A CA 1
ATOM 2432 C C . ALA A 1 306 ? -22.256 -3.992 -2.530 1.00 37.53 306 ALA A C 1
ATOM 2434 O O . ALA A 1 306 ? -22.702 -4.337 -1.439 1.00 37.53 306 ALA A O 1
ATOM 2435 N N . ILE A 1 307 ? -22.464 -2.772 -3.042 1.00 37.06 307 ILE A N 1
ATOM 2436 C CA . ILE A 1 307 ? -23.223 -1.715 -2.348 1.00 37.06 307 ILE A CA 1
ATOM 2437 C C . ILE A 1 307 ? -24.740 -1.967 -2.427 1.00 37.06 307 ILE A C 1
ATOM 2439 O O . ILE A 1 307 ? -25.455 -1.667 -1.485 1.00 37.06 307 ILE A O 1
ATOM 2443 N N . LYS A 1 308 ? -25.241 -2.602 -3.498 1.00 31.28 308 LYS A N 1
ATOM 2444 C CA . LYS A 1 308 ? -26.671 -2.952 -3.647 1.00 31.28 308 LYS A CA 1
ATOM 2445 C C . LYS A 1 308 ? -27.131 -4.168 -2.824 1.00 31.28 308 LYS A C 1
ATOM 2447 O O . LYS A 1 308 ? -28.306 -4.513 -2.881 1.00 31.28 308 LYS A O 1
ATOM 2452 N N . LYS A 1 309 ? -26.221 -4.854 -2.124 1.00 32.44 309 LYS A N 1
ATOM 2453 C CA . LYS A 1 309 ? -26.499 -6.078 -1.342 1.00 32.44 309 LYS A CA 1
ATOM 2454 C C . LYS A 1 309 ? -26.356 -5.886 0.177 1.00 32.44 309 LYS A C 1
ATOM 2456 O O . LYS A 1 309 ? -26.264 -6.881 0.893 1.00 32.44 309 LYS A O 1
ATOM 2461 N N . ARG A 1 310 ? -26.294 -4.646 0.662 1.00 36.41 310 ARG A N 1
ATOM 2462 C CA . ARG A 1 310 ? -26.288 -4.316 2.091 1.00 36.41 310 ARG A CA 1
ATOM 2463 C C . ARG A 1 310 ? -27.446 -3.399 2.424 1.00 36.41 310 ARG A C 1
ATOM 2465 O O . ARG A 1 310 ? -27.734 -2.531 1.574 1.00 36.41 310 ARG A O 1
#

pLDDT: mean 85.62, std 17.6, range [31.28, 98.56]

Radius of gyration: 19.62 Å; Cα contacts (8 Å, |Δi|>4): 626; chains: 1; bounding box: 47×62×58 Å

Nearest PDB structures (foldseek):
  5o6y-assembly4_D  TM=8.638E-01  e=2.410E-12  Bacillus cereus ATCC 14579
  5o6y-assembly1_A  TM=8.656E-01  e=4.687E-12  Bacillus cereus ATCC 14579
  6hm9-assembly1_A  TM=8.808E-01  e=1.471E-10  Bacillus anthracis
  6h8n-assembly1_A  TM=7.378E-01  e=3.623E-09  Bacillus subtilis subsp. subtilis str. 168
  2j13-assembly1_A  TM=7.292E-01  e=3.022E-09  Bacillus anthracis str. Ames

Solvent-accessible surface area (backbone atoms only — not comparable to full-atom values): 16345 Å² total; per-residue (Å²): 135,82,55,76,74,65,46,61,75,33,96,85,37,89,70,81,53,80,74,80,75,82,64,44,33,53,85,48,50,68,32,87,67,39,77,60,66,69,52,33,53,50,48,50,40,77,29,39,36,21,17,67,83,54,66,41,38,67,51,26,15,78,37,51,69,76,53,42,75,61,38,44,42,55,12,54,86,46,78,51,47,30,39,30,50,32,30,35,48,66,47,46,75,67,41,40,50,46,37,51,51,40,32,56,76,67,74,49,48,32,34,36,25,34,26,42,70,59,41,83,80,47,48,64,58,58,33,47,51,30,70,75,51,21,38,36,28,32,21,28,23,80,58,67,54,24,34,44,75,57,98,88,42,52,34,47,49,51,75,68,54,42,55,51,47,21,46,34,46,16,51,17,47,50,56,48,37,43,65,32,56,84,42,60,46,95,91,38,68,15,53,57,50,38,30,32,49,28,94,59,40,43,9,44,50,27,53,49,38,48,35,10,20,41,40,64,32,41,48,49,24,42,31,69,66,59,39,62,72,57,88,43,66,69,57,53,46,46,26,68,62,75,27,42,65,98,53,101,69,51,29,66,80,49,58,16,29,25,37,40,38,52,30,31,64,62,17,69,49,51,39,64,43,46,63,57,45,53,59,49,47,55,66,16,79,82,73,45,82,62,34,79,50,61,35,67,95,61,86,60,82,58,47,70,58,59,62,73,73,109

Mean predicted aligned error: 7.45 Å

Secondary structure (DSSP, 8-state):
---HHHHTTSTTS---------SS-TT--TTTTSSSHHHHHHHHHHHEE--TT--STTTSTT--HHHHTTS-SS--S-SSSEEEEEEEE---HHHHHHHHHHHHHTT---EEEE-TTSGGG-HHHHHHHHHTT-EEEE--SS---BSEEETTEEEPPPHHHHHHHHHHHHHHHHHHHHHHTT-EETTEESEEEEE--TTS-B-HHHHHHHHHHT-SEEE--SEE--GGG---HHHHHHHHHH---SSTT-----TT-EEEEE-STT-TTHHHHHHHHHHHHHH-SSSSTT--EE-----STTHHHHHTT-

Foldseek 3Di:
DDDPVNCCPPPPHDDWDPDPPQQFALPFQQQVPDPDPVSSLVQLQQFEQAELLQQQCQLAPPDDPVSSNSHHNAQFQDQALAEAEEAEEDADPVLLVLQVVLCVVLVAAHEYAYQAQCCVVPLVSLQVSLQSPHAYEHAWHHLQAQWDADPNTTHHDDPVSLSVRSRRLSVRLSSSCRRQVPRDDPNHGRYALEYEGRVSGHYPSSSSSSVRSRRNHYGSWYAELVLLPDPDLVLSLCCQQAWDDDDSRIGADHRRTHHYAHSYVSSVNVSVSSSVVVVVSCVCDRRHNDRPGHDHPDHDPVVVVVVVVD

InterPro domains:
  IPR002509 NodB homology domain [PF01522] (78-217)
  IPR002509 NodB homology domain [PS51677] (81-294)
  IPR011330 Glycoside hydrolase/deacetylase, beta/alpha-barrel [SSF88713] (77-283)
  IPR050248 Polysaccharide deacetylase, ArnD subfamily [PTHR10587] (57-284)